Protein AF-A0A7S0QED1-F1 (afdb_monomer)

Sequence (263 aa):
GRERMSGGALASFAVYSATVGLGFSGLSQLYGETLKSLTSAQRVLDIIERQPLVDQRAGAELPSPLRGHLEIKGVHFAYPTRPDTPVLNGVDIEIRQGQVVALAGASGCGKSTVCHLVTRLYEPSQGAILLDGVNISSLSAHALRAAIAVVSQEPVLFDASILANIRYARPDATLQQVQNAAREANASFIEQLPDGYDTAVGERGIQLSGGQKQRVAIARAIVGDPRILLLDEATSALDSESEKLVQAALETVMAERTVVVVA

Organism: NCBI:txid233186

pLDDT: mean 91.98, std 7.16, range [44.53, 98.25]

Structure (mmCIF, N/CA/C/O backbone):
data_AF-A0A7S0QED1-F1
#
_entry.id   AF-A0A7S0QED1-F1
#
loop_
_atom_site.group_PDB
_atom_site.id
_atom_site.type_symbol
_atom_site.label_atom_id
_atom_site.label_alt_id
_atom_site.label_comp_id
_atom_site.label_asym_id
_atom_site.label_entity_id
_atom_site.label_seq_id
_atom_site.pdbx_PDB_ins_code
_atom_site.Cartn_x
_atom_site.Cartn_y
_atom_site.Cartn_z
_atom_site.occupancy
_atom_site.B_iso_or_equiv
_atom_site.auth_seq_id
_atom_site.auth_comp_id
_atom_site.auth_asym_id
_atom_site.auth_atom_id
_atom_site.pdbx_PDB_model_num
ATOM 1 N N . GLY A 1 1 ? 66.131 -10.220 -65.184 1.00 44.53 1 GLY A N 1
ATOM 2 C CA . GLY A 1 1 ? 66.110 -9.735 -63.792 1.00 44.53 1 GLY A CA 1
ATOM 3 C C . GLY A 1 1 ? 64.678 -9.445 -63.417 1.00 44.53 1 GLY A C 1
ATOM 4 O O . GLY A 1 1 ? 63.988 -8.808 -64.196 1.00 44.53 1 GLY A O 1
ATOM 5 N N . ARG A 1 2 ? 64.200 -10.007 -62.306 1.00 50.41 2 ARG A N 1
ATOM 6 C CA . ARG A 1 2 ? 62.826 -9.855 -61.811 1.00 50.41 2 ARG A CA 1
ATOM 7 C C . ARG A 1 2 ? 62.680 -8.505 -61.098 1.00 50.41 2 ARG A C 1
ATOM 9 O O . ARG A 1 2 ? 62.962 -8.444 -59.908 1.00 50.41 2 ARG A O 1
ATOM 16 N N . GLU A 1 3 ? 62.178 -7.475 -61.768 1.00 62.47 3 GLU A N 1
ATOM 17 C CA . GLU A 1 3 ? 61.471 -6.399 -61.058 1.00 62.47 3 GLU A CA 1
ATOM 18 C C . GLU A 1 3 ? 60.012 -6.834 -60.917 1.00 62.47 3 GLU A C 1
ATOM 20 O O . GLU A 1 3 ? 59.187 -6.640 -61.803 1.00 62.47 3 GLU A O 1
ATOM 25 N N . ARG A 1 4 ? 59.719 -7.573 -59.841 1.00 69.62 4 ARG A N 1
ATOM 26 C CA . ARG A 1 4 ? 58.402 -8.197 -59.632 1.00 69.62 4 ARG A CA 1
ATOM 27 C C . ARG A 1 4 ? 57.317 -7.210 -59.189 1.00 69.62 4 ARG A C 1
ATOM 29 O O . ARG A 1 4 ? 56.148 -7.561 -59.294 1.00 69.62 4 ARG A O 1
ATOM 36 N N . MET A 1 5 ? 57.678 -6.014 -58.719 1.00 76.06 5 MET A N 1
ATOM 37 C CA . MET A 1 5 ? 56.754 -4.954 -58.297 1.00 76.06 5 MET A CA 1
ATOM 38 C C . MET A 1 5 ? 57.427 -3.583 -58.428 1.00 76.06 5 MET A C 1
ATOM 40 O O . MET A 1 5 ? 58.596 -3.445 -58.073 1.00 76.06 5 MET A O 1
ATOM 44 N N . SER A 1 6 ? 56.689 -2.566 -58.886 1.00 87.25 6 SER A N 1
ATOM 45 C CA . SER A 1 6 ? 57.140 -1.169 -58.821 1.00 87.25 6 SER A CA 1
ATOM 46 C C . SER A 1 6 ? 56.967 -0.609 -57.402 1.00 87.25 6 SER A C 1
ATOM 48 O O . SER A 1 6 ? 56.104 -1.068 -56.649 1.00 87.25 6 SER A O 1
ATOM 50 N N . GLY A 1 7 ? 57.743 0.416 -57.033 1.00 84.88 7 GLY A N 1
ATOM 51 C CA . GLY A 1 7 ? 57.613 1.071 -55.721 1.00 84.88 7 GLY A CA 1
ATOM 52 C C . GLY A 1 7 ? 56.199 1.608 -55.450 1.00 84.88 7 GLY A C 1
ATOM 53 O O . GLY A 1 7 ? 55.698 1.491 -54.334 1.00 84.88 7 GLY A O 1
ATOM 54 N N . GLY A 1 8 ? 55.512 2.100 -56.489 1.00 89.00 8 GLY A N 1
ATOM 55 C CA . GLY A 1 8 ? 54.109 2.517 -56.402 1.00 89.00 8 GLY A CA 1
ATOM 56 C C . GLY A 1 8 ? 53.153 1.353 -56.121 1.00 89.00 8 GLY A C 1
ATOM 57 O O . GLY A 1 8 ? 52.288 1.473 -55.260 1.00 89.00 8 GLY A O 1
ATOM 58 N N . ALA A 1 9 ? 53.348 0.199 -56.771 1.00 87.56 9 ALA A N 1
ATOM 59 C CA . ALA A 1 9 ? 52.534 -0.993 -56.525 1.00 87.56 9 ALA A CA 1
ATOM 60 C C . ALA A 1 9 ? 52.701 -1.531 -55.092 1.00 87.56 9 ALA A C 1
ATOM 62 O O . ALA A 1 9 ? 51.728 -1.976 -54.485 1.00 87.56 9 ALA A O 1
ATOM 63 N N . LEU A 1 10 ? 53.913 -1.450 -54.530 1.00 87.88 10 LEU A N 1
ATOM 64 C CA . LEU A 1 10 ? 54.174 -1.820 -53.136 1.00 87.88 10 LEU A CA 1
ATOM 65 C C . LEU A 1 10 ? 53.485 -0.863 -52.150 1.00 87.88 10 LEU A C 1
ATOM 67 O O . LEU A 1 10 ? 52.869 -1.322 -51.190 1.00 87.88 10 LEU A O 1
ATOM 71 N N . ALA A 1 11 ? 53.537 0.449 -52.408 1.00 88.00 11 ALA A N 1
ATOM 72 C CA . ALA A 1 11 ? 52.861 1.449 -51.583 1.00 88.00 11 ALA A CA 1
ATOM 73 C C . ALA A 1 11 ? 51.332 1.276 -51.610 1.00 88.00 11 ALA A C 1
ATOM 75 O O . ALA A 1 11 ? 50.699 1.243 -50.555 1.00 88.00 11 ALA A O 1
ATOM 76 N N . SER A 1 12 ? 50.738 1.083 -52.793 1.00 90.50 12 SER A N 1
ATOM 77 C CA . SER A 1 12 ? 49.304 0.798 -52.922 1.00 90.50 12 SER A CA 1
ATOM 78 C C . SER A 1 12 ? 48.912 -0.496 -52.206 1.00 90.50 12 SER A C 1
ATOM 80 O O . SER A 1 12 ? 47.915 -0.511 -51.490 1.00 90.50 12 SER A O 1
ATOM 82 N N . PHE A 1 13 ? 49.707 -1.565 -52.333 1.00 90.94 13 PHE A N 1
ATOM 83 C CA . PHE A 1 13 ? 49.459 -2.821 -51.621 1.00 90.94 13 PHE A CA 1
ATOM 84 C C . PHE A 1 13 ? 49.488 -2.642 -50.095 1.00 90.94 13 PHE A C 1
ATOM 86 O O . PHE A 1 13 ? 48.613 -3.167 -49.406 1.00 90.94 13 PHE A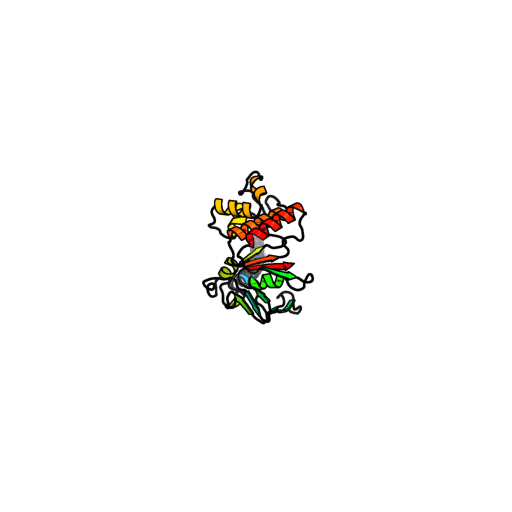 O 1
ATOM 93 N N . ALA A 1 14 ? 50.445 -1.873 -49.564 1.00 89.81 14 ALA A N 1
ATOM 94 C CA . ALA A 1 14 ? 50.534 -1.584 -48.134 1.00 89.81 14 ALA A CA 1
ATOM 95 C C . ALA A 1 14 ? 49.323 -0.781 -47.628 1.00 89.81 14 ALA A C 1
ATOM 97 O O . ALA A 1 14 ? 48.739 -1.138 -46.604 1.00 89.81 14 ALA A O 1
ATOM 98 N N . VAL A 1 15 ? 48.899 0.250 -48.372 1.00 92.75 15 VAL A N 1
ATOM 99 C CA . VAL A 1 15 ? 47.709 1.051 -48.039 1.00 92.75 15 VAL A CA 1
ATOM 100 C C . VAL A 1 15 ? 46.448 0.187 -48.059 1.00 92.75 15 VAL A C 1
ATOM 102 O O . VAL A 1 15 ? 45.717 0.173 -47.072 1.00 92.75 15 VAL A O 1
ATOM 105 N N . TYR A 1 16 ? 46.220 -0.597 -49.118 1.00 94.12 16 TYR A N 1
ATOM 106 C CA . TYR A 1 16 ? 45.050 -1.477 -49.192 1.00 94.12 16 TYR A CA 1
ATOM 107 C C . TYR A 1 16 ? 45.057 -2.555 -48.104 1.00 94.12 16 TYR A C 1
ATOM 109 O O . TYR A 1 16 ? 44.012 -2.825 -47.517 1.00 94.12 16 TYR A O 1
ATOM 117 N N . SER A 1 17 ? 46.221 -3.126 -47.780 1.00 92.25 17 SER A N 1
ATOM 118 C CA . SER A 1 17 ? 46.349 -4.098 -46.686 1.00 92.25 17 SER A CA 1
ATOM 119 C C . SER A 1 17 ? 45.980 -3.479 -45.335 1.00 92.25 17 SER A C 1
ATOM 121 O O . SER A 1 17 ? 45.244 -4.090 -44.559 1.00 92.25 17 SER A O 1
ATOM 123 N N . ALA A 1 18 ? 46.421 -2.243 -45.070 1.00 92.38 18 ALA A N 1
ATOM 124 C CA . ALA A 1 18 ? 46.042 -1.507 -43.866 1.00 92.38 18 ALA A CA 1
ATOM 125 C C . ALA A 1 18 ? 44.533 -1.197 -43.832 1.00 92.38 18 ALA A C 1
ATOM 127 O O . ALA A 1 18 ? 43.891 -1.394 -42.801 1.00 92.38 18 ALA A O 1
ATOM 128 N N . THR A 1 19 ? 43.938 -0.783 -44.958 1.00 93.56 19 THR A N 1
ATOM 129 C CA . THR A 1 19 ? 42.489 -0.539 -45.061 1.00 93.56 19 THR A CA 1
ATOM 130 C C . THR A 1 19 ? 41.673 -1.809 -44.813 1.00 93.56 19 THR A C 1
ATOM 132 O O . THR A 1 19 ? 40.692 -1.762 -44.072 1.00 93.56 19 THR A O 1
ATOM 135 N N . VAL A 1 20 ? 42.086 -2.955 -45.366 1.00 95.12 20 VAL A N 1
ATOM 136 C CA . VAL A 1 20 ? 41.438 -4.253 -45.106 1.00 95.12 20 VAL A CA 1
ATOM 137 C C . VAL A 1 20 ? 41.545 -4.628 -43.624 1.00 95.12 20 VAL A C 1
ATOM 139 O O . VAL A 1 20 ? 40.554 -5.059 -43.036 1.00 95.12 20 VAL A O 1
ATOM 142 N N . GLY A 1 21 ? 42.704 -4.408 -42.994 1.00 91.50 21 GLY A N 1
ATOM 143 C CA . GLY A 1 21 ? 42.897 -4.642 -41.558 1.00 91.50 21 GLY A CA 1
ATOM 144 C C . GLY A 1 21 ? 41.991 -3.781 -40.666 1.00 91.50 21 GLY A C 1
ATOM 145 O O . GLY A 1 21 ? 41.400 -4.286 -39.705 1.00 91.50 21 GLY A O 1
ATOM 146 N N . LEU A 1 22 ? 41.818 -2.499 -41.008 1.00 92.75 22 LEU A N 1
ATOM 147 C CA . LEU A 1 22 ? 40.870 -1.608 -40.330 1.00 92.75 22 LEU A CA 1
ATOM 148 C C . LEU A 1 22 ? 39.416 -2.054 -40.549 1.00 92.75 2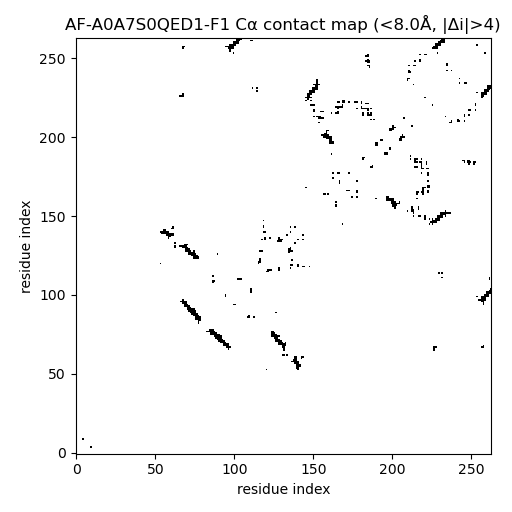2 LEU A C 1
ATOM 150 O O . LEU A 1 22 ? 38.640 -2.079 -39.596 1.00 92.75 22 LEU A O 1
ATOM 154 N N . GLY A 1 23 ? 39.061 -2.473 -41.767 1.00 92.50 23 GLY A N 1
ATOM 155 C CA . GLY A 1 23 ? 37.737 -3.020 -42.075 1.00 92.50 23 GLY A CA 1
ATOM 156 C C . GLY A 1 23 ? 37.414 -4.281 -41.268 1.00 92.50 23 GLY A C 1
ATOM 157 O O . GLY A 1 23 ? 36.326 -4.390 -40.704 1.00 92.50 23 GLY A O 1
ATOM 158 N N . PHE A 1 24 ? 38.373 -5.204 -41.137 1.00 93.69 24 PHE A N 1
ATOM 159 C CA . PHE A 1 24 ? 38.210 -6.415 -40.326 1.00 93.69 24 PHE A CA 1
ATOM 160 C C . PHE A 1 24 ? 38.051 -6.095 -38.834 1.00 93.69 24 PHE A C 1
ATOM 162 O O . PHE A 1 24 ? 37.185 -6.664 -38.169 1.00 93.69 24 PHE A O 1
ATOM 169 N N . SER A 1 25 ? 38.834 -5.145 -38.315 1.00 90.56 25 SER A N 1
ATOM 170 C CA . SER A 1 25 ? 38.689 -4.661 -36.935 1.00 90.56 25 SER A CA 1
ATOM 171 C C . SER A 1 25 ? 37.302 -4.053 -36.690 1.00 90.56 25 SER A C 1
ATOM 173 O O . SER A 1 25 ? 36.667 -4.371 -35.687 1.00 90.56 25 SER A O 1
ATOM 175 N N . GLY A 1 26 ? 36.794 -3.253 -37.636 1.00 92.56 26 GLY A N 1
ATOM 1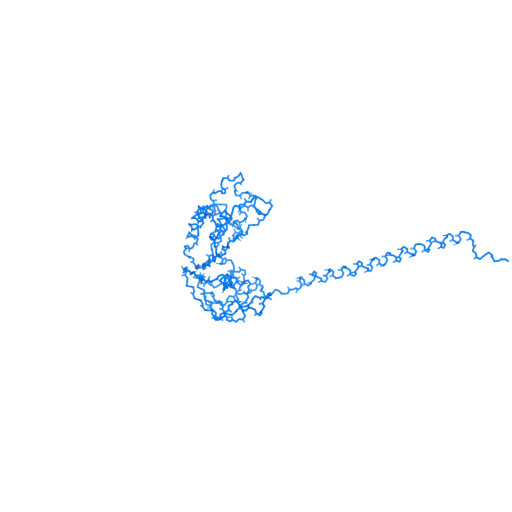76 C CA . GLY A 1 26 ? 35.444 -2.690 -37.576 1.00 92.56 26 GLY A CA 1
ATOM 177 C C . GLY A 1 26 ? 34.350 -3.762 -37.572 1.00 92.56 26 GLY A C 1
ATOM 178 O O . GLY A 1 26 ? 33.435 -3.699 -36.757 1.00 92.56 26 GLY A O 1
ATOM 179 N N . LEU A 1 27 ? 34.470 -4.796 -38.414 1.00 93.56 27 LEU A N 1
ATOM 180 C CA . LEU A 1 27 ? 33.540 -5.933 -38.420 1.00 93.56 27 LEU A CA 1
ATOM 181 C C . LEU A 1 27 ? 33.576 -6.725 -37.107 1.00 93.56 27 LEU A C 1
ATOM 183 O O . LEU A 1 27 ? 32.524 -7.099 -36.592 1.00 93.56 27 LEU A O 1
ATOM 187 N N . SER A 1 28 ? 34.767 -6.957 -36.550 1.00 93.50 28 SER A N 1
ATOM 188 C CA . SER A 1 28 ? 34.934 -7.631 -35.256 1.00 93.50 28 SER A CA 1
ATOM 189 C C . SER A 1 28 ? 34.263 -6.846 -34.123 1.00 93.50 28 SER A C 1
ATOM 191 O O . SER A 1 28 ? 33.530 -7.416 -33.311 1.00 93.50 28 SER A O 1
ATOM 193 N N . GLN A 1 29 ? 34.439 -5.521 -34.110 1.00 94.38 29 GLN A N 1
ATOM 194 C CA . GLN A 1 29 ? 33.775 -4.643 -33.151 1.00 94.38 29 GLN A CA 1
ATOM 195 C C . GLN A 1 29 ? 32.249 -4.676 -33.313 1.00 94.38 29 GLN A C 1
ATOM 197 O O . GLN A 1 29 ? 31.546 -4.911 -32.330 1.00 94.38 29 GLN A O 1
ATOM 202 N N . LEU A 1 30 ? 31.739 -4.520 -34.541 1.00 94.88 30 LEU A N 1
ATOM 203 C CA . LEU A 1 30 ? 30.303 -4.584 -34.832 1.00 94.88 30 LEU A CA 1
ATOM 204 C C . LEU A 1 30 ? 29.693 -5.926 -34.420 1.00 94.88 30 LEU A C 1
ATOM 206 O O . LEU A 1 30 ? 28.597 -5.960 -33.864 1.00 94.88 30 LEU A O 1
ATOM 210 N N . TYR A 1 31 ? 30.402 -7.035 -34.643 1.00 94.00 31 TYR A N 1
ATOM 211 C CA . TYR A 1 31 ? 29.965 -8.356 -34.199 1.00 94.00 31 TYR A CA 1
ATOM 212 C C . TYR A 1 31 ? 29.841 -8.423 -32.669 1.00 94.00 31 TYR A C 1
ATOM 214 O O . TYR A 1 31 ? 28.800 -8.826 -32.145 1.00 94.00 31 TYR A O 1
ATOM 222 N N . GLY A 1 32 ? 30.865 -7.962 -31.943 1.00 93.44 32 GLY A N 1
ATOM 223 C CA . GLY A 1 32 ? 30.845 -7.910 -30.480 1.00 93.44 32 GLY A CA 1
ATOM 224 C C . GLY A 1 32 ? 29.737 -7.010 -29.918 1.00 93.44 32 GLY A C 1
ATOM 225 O O . GLY A 1 32 ? 29.064 -7.382 -28.955 1.00 93.44 32 GLY A O 1
ATOM 226 N N . GLU A 1 33 ? 29.512 -5.845 -30.526 1.00 95.06 33 GLU A N 1
ATOM 227 C CA . GLU A 1 33 ? 28.426 -4.926 -30.162 1.00 95.06 33 GLU A CA 1
ATOM 228 C C . GLU A 1 33 ? 27.048 -5.521 -30.459 1.00 95.06 33 GLU A C 1
ATOM 230 O O . GLU A 1 33 ? 26.149 -5.420 -29.625 1.00 95.06 33 GLU A O 1
ATOM 235 N N . THR A 1 34 ? 26.890 -6.219 -31.585 1.00 95.44 34 THR A N 1
ATOM 236 C CA . THR A 1 34 ? 25.631 -6.883 -31.948 1.00 95.44 34 THR A CA 1
ATOM 237 C C . THR A 1 34 ? 25.277 -7.970 -30.937 1.00 95.44 34 THR A C 1
ATOM 239 O O . THR A 1 34 ? 24.147 -8.010 -30.460 1.00 95.44 34 THR A O 1
ATOM 242 N N . LEU A 1 35 ? 26.239 -8.801 -30.520 1.00 95.19 35 LEU A N 1
ATOM 243 C CA . LEU A 1 35 ? 26.000 -9.811 -29.481 1.00 95.19 35 LEU A CA 1
ATOM 244 C C . LEU A 1 35 ? 25.601 -9.184 -28.133 1.00 95.19 35 LEU A C 1
ATOM 246 O O . LEU A 1 35 ? 24.674 -9.656 -27.467 1.00 95.19 35 LEU A O 1
ATOM 250 N N . LYS A 1 36 ? 26.262 -8.092 -27.727 1.00 94.06 36 LYS A N 1
ATOM 251 C CA . LYS A 1 36 ? 25.897 -7.341 -26.510 1.00 94.06 36 LYS A CA 1
ATOM 252 C C . LYS A 1 36 ? 24.511 -6.699 -26.620 1.00 94.06 36 LYS A C 1
ATOM 254 O O . LYS A 1 36 ? 23.765 -6.670 -25.640 1.00 94.06 36 LYS A O 1
ATOM 259 N N . SER A 1 37 ? 24.167 -6.197 -27.803 1.00 95.25 37 SER A N 1
ATOM 260 C CA . SER A 1 37 ? 22.863 -5.606 -28.092 1.00 95.25 37 SER A CA 1
ATOM 261 C C . SER A 1 37 ? 21.762 -6.660 -28.005 1.00 95.25 37 SER A C 1
ATOM 263 O O . SER A 1 37 ? 20.804 -6.469 -27.265 1.00 95.25 37 SER A O 1
ATOM 265 N N . LEU A 1 38 ? 21.950 -7.824 -28.637 1.00 95.94 38 LEU A N 1
ATOM 266 C CA . LEU A 1 38 ? 20.993 -8.933 -28.600 1.00 95.94 38 LEU A CA 1
ATOM 267 C C . LEU A 1 38 ? 20.739 -9.433 -27.171 1.00 95.94 38 LEU A C 1
ATOM 269 O O . LEU A 1 38 ? 19.592 -9.588 -26.767 1.00 95.94 38 LEU A O 1
ATOM 273 N N . THR A 1 39 ? 21.791 -9.620 -26.370 1.00 94.25 39 THR A N 1
ATOM 274 C CA . THR A 1 39 ? 21.640 -10.051 -24.963 1.00 94.25 39 THR A CA 1
ATOM 275 C C . THR A 1 39 ? 20.968 -8.994 -24.085 1.00 94.25 39 THR A C 1
ATOM 277 O O . THR A 1 39 ? 20.240 -9.321 -23.148 1.00 94.25 39 THR A O 1
ATOM 280 N N . SER A 1 40 ? 21.183 -7.711 -24.371 1.00 95.56 40 SER A N 1
ATOM 281 C CA . SER A 1 40 ? 20.512 -6.622 -23.656 1.00 95.56 40 SER A CA 1
ATOM 282 C C . SER A 1 40 ? 19.055 -6.473 -24.085 1.00 95.56 40 SER A C 1
ATOM 284 O O . SER A 1 40 ? 18.199 -6.291 -23.224 1.00 95.56 40 SER A O 1
ATOM 286 N N . ALA A 1 41 ? 18.766 -6.630 -25.377 1.00 96.31 41 ALA A N 1
ATOM 287 C CA . ALA A 1 41 ? 17.412 -6.656 -25.910 1.00 96.31 41 ALA A CA 1
ATOM 288 C C . ALA A 1 41 ? 16.605 -7.813 -25.310 1.00 96.31 41 ALA A C 1
ATOM 290 O O . ALA A 1 41 ? 15.492 -7.580 -24.851 1.00 96.31 41 ALA A O 1
ATOM 291 N N . GLN A 1 42 ? 17.190 -9.014 -25.207 1.00 95.25 42 GLN A N 1
ATOM 292 C CA . GLN A 1 42 ? 16.526 -10.159 -24.580 1.00 95.25 42 GLN A CA 1
ATOM 293 C C . GLN A 1 42 ? 16.116 -9.861 -23.133 1.00 95.25 42 GLN A C 1
ATOM 295 O O . GLN A 1 42 ? 14.965 -10.065 -22.779 1.00 95.25 42 GLN A O 1
ATOM 300 N N . ARG A 1 43 ? 17.009 -9.284 -22.315 1.00 94.94 43 ARG A N 1
ATOM 301 C CA . ARG A 1 43 ? 16.683 -8.920 -20.921 1.00 94.94 43 ARG A CA 1
ATOM 302 C C . ARG A 1 43 ? 15.534 -7.915 -20.811 1.00 94.94 43 ARG A C 1
ATOM 304 O O . ARG A 1 43 ? 14.789 -7.947 -19.838 1.00 94.94 43 ARG A O 1
ATOM 311 N N . VAL A 1 44 ? 15.413 -6.998 -21.772 1.00 96.31 44 VAL A N 1
ATOM 312 C CA . VAL A 1 44 ? 14.300 -6.037 -21.822 1.00 96.31 44 VAL A CA 1
ATOM 313 C C . VAL A 1 44 ? 13.009 -6.737 -22.243 1.00 96.31 44 VAL A C 1
ATOM 315 O O . VAL A 1 44 ? 11.976 -6.521 -21.611 1.00 96.31 44 VAL A O 1
ATOM 318 N N . LEU A 1 45 ? 13.068 -7.600 -23.260 1.00 95.19 45 LEU A N 1
ATOM 319 C CA . LEU A 1 45 ? 11.923 -8.391 -23.714 1.00 95.19 45 LEU A CA 1
ATOM 320 C C . LEU A 1 45 ? 11.404 -9.316 -22.610 1.00 95.19 45 LEU A C 1
ATOM 322 O O . LEU A 1 45 ? 10.203 -9.322 -22.368 1.00 95.19 45 LEU A O 1
ATOM 326 N N . ASP A 1 46 ? 12.289 -9.969 -21.854 1.00 94.75 46 ASP A N 1
ATOM 327 C CA . ASP A 1 46 ? 11.913 -10.818 -20.717 1.00 94.75 46 ASP A CA 1
ATOM 328 C C . ASP A 1 46 ? 11.076 -10.055 -19.670 1.00 94.75 46 ASP A C 1
ATOM 330 O O . ASP A 1 46 ? 10.220 -10.644 -19.016 1.00 94.75 46 ASP A O 1
ATOM 334 N N . ILE A 1 47 ? 11.293 -8.741 -19.500 1.00 94.25 47 ILE A N 1
ATOM 335 C CA . ILE A 1 47 ? 10.498 -7.891 -18.596 1.00 94.25 47 ILE A CA 1
ATOM 336 C C . ILE A 1 47 ? 9.176 -7.475 -19.247 1.00 94.25 47 ILE A C 1
ATOM 338 O O . ILE A 1 47 ? 8.143 -7.502 -18.579 1.00 94.25 47 ILE A O 1
ATOM 342 N N . ILE A 1 48 ? 9.205 -7.075 -20.522 1.00 93.38 48 ILE A N 1
ATOM 343 C CA . ILE A 1 48 ? 8.021 -6.613 -21.265 1.00 93.38 48 ILE A CA 1
ATOM 344 C C . ILE A 1 48 ? 7.004 -7.748 -21.443 1.00 93.38 48 ILE A C 1
ATOM 346 O O . ILE A 1 48 ? 5.803 -7.525 -21.309 1.00 93.38 48 ILE A O 1
ATOM 350 N N . GLU A 1 49 ? 7.479 -8.957 -21.731 1.00 93.12 49 GLU A N 1
ATOM 351 C CA . GLU A 1 49 ? 6.651 -10.133 -22.011 1.00 93.12 49 GLU A CA 1
ATOM 352 C C . GLU A 1 49 ? 6.242 -10.891 -20.740 1.00 93.12 49 GLU A C 1
ATOM 354 O O . GLU A 1 49 ? 5.395 -11.788 -20.789 1.00 93.12 49 GLU A O 1
ATOM 359 N N . ARG A 1 50 ? 6.807 -10.533 -19.578 1.00 92.38 50 ARG A N 1
ATOM 360 C CA . ARG A 1 50 ? 6.475 -11.169 -18.302 1.00 92.38 50 ARG A CA 1
ATOM 361 C C . ARG A 1 50 ? 5.003 -10.958 -17.960 1.00 92.38 50 ARG A C 1
ATOM 363 O O . ARG A 1 50 ? 4.558 -9.840 -17.714 1.00 92.38 50 ARG A O 1
ATOM 370 N N . GLN A 1 51 ? 4.276 -12.057 -17.791 1.00 88.75 51 GLN A N 1
ATOM 371 C CA . GLN A 1 51 ? 2.927 -12.020 -17.233 1.00 88.75 51 GLN A CA 1
ATOM 372 C C . GLN A 1 51 ? 2.986 -11.901 -15.698 1.00 88.75 51 GLN A C 1
ATOM 374 O O . GLN A 1 51 ? 3.651 -12.714 -15.043 1.00 88.75 51 GLN A O 1
ATOM 379 N N . PRO A 1 52 ? 2.342 -10.887 -15.092 1.00 88.12 52 PRO A N 1
ATOM 380 C CA . PRO A 1 52 ? 2.317 -10.739 -13.644 1.00 88.12 52 PRO A CA 1
ATOM 381 C C . PRO A 1 52 ? 1.434 -11.817 -13.007 1.00 88.12 52 PRO A C 1
ATOM 383 O O . PRO A 1 52 ? 0.351 -12.115 -13.499 1.00 88.12 52 PRO A O 1
ATOM 386 N N . LEU A 1 53 ? 1.874 -12.361 -11.868 1.00 83.25 53 LEU A N 1
ATOM 387 C CA . LEU A 1 53 ? 1.084 -13.329 -11.092 1.00 83.25 53 LEU A CA 1
ATOM 388 C C . LEU A 1 53 ? -0.220 -12.718 -10.558 1.00 83.25 53 LEU A C 1
ATOM 390 O O . LEU A 1 53 ? -1.231 -13.402 -10.465 1.00 83.25 53 LEU A O 1
ATOM 394 N N . VAL A 1 54 ? -0.185 -11.427 -10.217 1.00 82.94 54 VAL A N 1
ATOM 395 C CA . VAL A 1 54 ? -1.356 -10.640 -9.825 1.00 82.94 54 VAL A CA 1
ATOM 396 C C . VAL A 1 54 ? -1.511 -9.518 -10.841 1.00 82.94 54 VAL A C 1
ATOM 398 O O . VAL A 1 54 ? -0.766 -8.534 -10.811 1.00 82.94 54 VAL A O 1
ATOM 401 N N . ASP A 1 55 ? -2.466 -9.669 -11.752 1.00 81.44 55 ASP A N 1
ATOM 402 C CA . ASP A 1 55 ? -2.868 -8.586 -12.643 1.00 81.44 55 ASP A CA 1
ATOM 403 C C . ASP A 1 55 ? -3.636 -7.528 -11.833 1.00 81.44 55 ASP A C 1
ATOM 405 O O . ASP A 1 55 ? -4.571 -7.827 -11.091 1.00 81.44 55 ASP A O 1
ATOM 409 N N . GLN A 1 56 ? -3.210 -6.270 -11.945 1.00 82.00 56 GLN A N 1
ATOM 410 C CA . GLN A 1 56 ? -3.807 -5.166 -11.198 1.00 82.00 56 GLN A CA 1
ATOM 411 C C . GLN A 1 56 ? -5.226 -4.826 -11.668 1.00 82.00 56 GLN A C 1
ATOM 413 O O . GLN A 1 56 ? -6.032 -4.343 -10.870 1.00 82.00 56 GLN A O 1
ATOM 418 N N . ARG A 1 57 ? -5.515 -5.028 -12.959 1.00 79.00 57 ARG A N 1
ATOM 419 C CA . ARG A 1 57 ? -6.760 -4.588 -13.604 1.00 79.00 57 ARG A CA 1
ATOM 420 C C . ARG A 1 57 ? -7.734 -5.730 -13.863 1.00 79.00 57 ARG A C 1
ATOM 422 O O . ARG A 1 57 ? -8.924 -5.459 -13.977 1.00 79.00 57 ARG A O 1
ATOM 429 N N . ALA A 1 58 ? -7.260 -6.970 -13.938 1.00 83.50 58 ALA A N 1
ATOM 430 C CA . ALA A 1 58 ? -8.145 -8.124 -14.050 1.00 83.50 58 ALA A CA 1
ATOM 431 C C . ALA A 1 58 ? -8.877 -8.412 -12.730 1.00 83.50 58 ALA A C 1
ATOM 433 O O . ALA A 1 58 ? -8.349 -8.163 -11.647 1.00 83.50 58 ALA A O 1
ATOM 434 N N . GLY A 1 59 ? -10.079 -8.980 -12.835 1.00 89.19 59 GLY A N 1
ATOM 435 C CA . GLY A 1 59 ? -10.926 -9.355 -11.701 1.00 89.19 59 GLY A CA 1
ATOM 436 C C . GLY A 1 59 ? -12.255 -8.601 -11.674 1.00 89.19 59 GLY A C 1
ATOM 437 O O . GLY A 1 59 ? -12.485 -7.680 -12.456 1.00 89.19 59 GLY A O 1
ATOM 438 N N . ALA A 1 60 ? -13.143 -9.026 -10.781 1.00 90.31 60 ALA A N 1
ATOM 439 C CA . ALA A 1 60 ? -14.433 -8.385 -10.562 1.00 90.31 60 ALA A CA 1
ATOM 440 C C . ALA A 1 60 ? -14.289 -7.058 -9.798 1.00 90.31 60 ALA A C 1
ATOM 442 O O . ALA A 1 60 ? -13.298 -6.818 -9.099 1.00 90.31 60 ALA A O 1
ATOM 443 N N . GLU A 1 61 ? -15.300 -6.199 -9.913 1.00 91.81 61 GLU A N 1
ATOM 444 C CA . GLU A 1 61 ? -15.433 -5.024 -9.052 1.00 91.81 61 GLU A CA 1
ATOM 445 C C . GLU A 1 61 ? -15.678 -5.426 -7.592 1.00 91.81 61 GLU A C 1
ATOM 447 O O . GLU A 1 61 ? -16.018 -6.570 -7.280 1.00 91.81 61 GLU A O 1
ATOM 452 N N . LEU A 1 62 ? -15.496 -4.466 -6.686 1.00 92.88 62 LEU A N 1
ATOM 453 C CA . LEU A 1 62 ? -15.756 -4.677 -5.268 1.00 92.88 62 LEU A CA 1
ATOM 454 C C . LEU A 1 62 ? -17.240 -4.979 -5.000 1.00 92.88 62 LEU A C 1
ATOM 456 O O . LEU A 1 62 ? -18.110 -4.451 -5.698 1.00 92.88 62 LEU A O 1
ATOM 460 N N . PRO A 1 63 ? -17.546 -5.763 -3.949 1.00 90.69 63 PRO A N 1
ATOM 461 C CA . PRO A 1 63 ? -18.914 -5.928 -3.478 1.00 90.69 63 PRO A CA 1
ATOM 462 C C . PRO A 1 63 ? -19.580 -4.573 -3.213 1.00 90.69 63 PRO A C 1
ATOM 464 O O . PRO A 1 63 ? -18.968 -3.666 -2.647 1.00 90.69 63 PRO A O 1
ATOM 467 N N . SER A 1 64 ? -20.848 -4.441 -3.605 1.00 90.62 64 SER A N 1
ATOM 468 C CA . SER A 1 64 ? -21.648 -3.241 -3.361 1.00 90.62 64 SER A CA 1
ATOM 469 C C . SER A 1 64 ? -22.935 -3.608 -2.612 1.00 90.62 64 SER A C 1
ATOM 471 O O . SER A 1 64 ? -23.709 -4.426 -3.116 1.00 90.62 64 SER A O 1
ATOM 473 N N . PRO A 1 65 ? -23.194 -3.036 -1.419 1.00 91.19 65 PRO A N 1
ATOM 474 C CA . PRO A 1 65 ? -22.349 -2.077 -0.704 1.00 91.19 65 PRO A CA 1
ATOM 475 C C . PRO A 1 65 ? -21.109 -2.739 -0.081 1.00 91.19 65 PRO A C 1
ATOM 477 O O . PRO A 1 65 ? -21.208 -3.835 0.468 1.00 91.19 65 PRO A O 1
ATOM 480 N N . LEU A 1 66 ? -19.973 -2.035 -0.099 1.00 94.12 66 LEU A N 1
ATOM 481 C CA . LEU A 1 66 ? -18.753 -2.466 0.584 1.00 94.12 66 LEU A CA 1
ATOM 482 C C . LEU A 1 66 ? -18.871 -2.177 2.088 1.00 94.12 66 LEU A C 1
ATOM 484 O O . LEU A 1 66 ? -18.908 -1.012 2.497 1.00 94.12 66 LEU A O 1
ATOM 488 N N . ARG A 1 67 ? -18.941 -3.232 2.901 1.00 94.12 67 ARG A N 1
ATOM 489 C CA . ARG A 1 67 ? -19.100 -3.159 4.362 1.00 94.12 67 ARG A CA 1
ATOM 490 C C . ARG A 1 67 ? -17.770 -3.295 5.093 1.00 94.12 67 ARG A C 1
ATOM 492 O O . ARG A 1 67 ? -17.627 -2.723 6.168 1.00 94.12 67 ARG A O 1
ATOM 499 N N . GLY A 1 68 ? -16.801 -4.001 4.512 1.00 95.31 68 GLY A N 1
ATOM 500 C CA . GLY A 1 68 ? -15.475 -4.175 5.106 1.00 95.31 68 GLY A CA 1
ATOM 501 C C . GLY A 1 68 ? -15.402 -5.300 6.141 1.00 95.31 68 GLY A C 1
ATOM 502 O O . GLY A 1 68 ? -14.611 -5.206 7.075 1.00 95.31 68 GLY A O 1
ATOM 503 N N . HIS A 1 69 ? -16.222 -6.344 6.017 1.00 97.31 69 HIS A N 1
ATOM 504 C CA . HIS A 1 69 ? -16.052 -7.597 6.758 1.00 97.31 69 HIS A CA 1
ATOM 505 C C . HIS A 1 69 ? -14.929 -8.416 6.114 1.00 97.31 69 HIS A C 1
ATOM 507 O O . HIS A 1 69 ? -14.976 -8.699 4.918 1.00 97.31 69 HIS A O 1
ATOM 513 N N . LEU A 1 70 ? -13.908 -8.769 6.896 1.00 97.88 70 LEU A N 1
ATOM 514 C CA . LEU A 1 70 ? -12.765 -9.560 6.445 1.00 97.88 70 LEU A CA 1
ATOM 515 C C . LEU A 1 70 ? -12.768 -10.933 7.110 1.00 97.88 70 LEU A C 1
ATOM 517 O O . LEU A 1 70 ? -12.889 -11.044 8.330 1.00 97.88 70 LEU A O 1
ATOM 521 N N . GLU A 1 71 ? -12.558 -11.971 6.310 1.00 98.12 71 GLU A N 1
ATOM 522 C CA . GLU A 1 71 ? -12.397 -13.340 6.791 1.00 98.12 71 GLU A CA 1
ATOM 523 C C . GLU A 1 71 ? -11.130 -13.955 6.199 1.00 98.12 71 GLU A C 1
ATOM 525 O O . GLU A 1 71 ? -10.970 -14.033 4.986 1.00 98.12 71 GLU A O 1
ATOM 530 N N . ILE A 1 72 ? -10.237 -14.432 7.054 1.00 98.19 72 ILE A N 1
ATOM 531 C CA . ILE A 1 72 ? -9.065 -15.231 6.704 1.00 98.19 72 ILE A CA 1
ATOM 532 C C . ILE A 1 72 ? -9.414 -16.659 7.108 1.00 98.19 72 ILE A C 1
ATOM 534 O O . ILE A 1 72 ? -9.745 -16.881 8.269 1.00 98.19 72 ILE A O 1
ATOM 538 N N . LYS A 1 73 ? -9.402 -17.600 6.156 1.00 98.12 73 LYS A N 1
ATOM 539 C CA . LYS A 1 73 ? -9.849 -18.985 6.368 1.00 98.12 73 LYS A CA 1
ATOM 540 C C . LYS A 1 73 ? -8.763 -19.989 6.013 1.00 98.12 73 LYS A C 1
ATOM 542 O O . LYS A 1 73 ? -8.426 -20.131 4.834 1.00 98.12 73 LYS A O 1
ATOM 547 N N . GLY A 1 74 ? -8.249 -20.695 7.017 1.00 97.69 74 GLY A N 1
ATOM 548 C CA . GLY A 1 74 ? -7.259 -21.763 6.881 1.00 97.69 74 GLY A CA 1
ATOM 549 C C . GLY A 1 74 ? -6.006 -21.346 6.110 1.00 97.69 74 GLY A C 1
ATOM 550 O O . GLY A 1 74 ? -5.459 -22.146 5.344 1.00 97.69 74 GLY A O 1
ATOM 551 N N . VAL A 1 75 ? -5.571 -20.090 6.249 1.00 98.06 75 VAL A N 1
ATOM 552 C CA . VAL A 1 75 ? -4.515 -19.535 5.399 1.00 98.06 75 VAL A CA 1
ATOM 553 C C . VAL A 1 75 ? -3.152 -20.113 5.762 1.00 98.06 75 VAL A C 1
ATOM 555 O O . VAL A 1 75 ? -2.694 -20.016 6.902 1.00 98.06 75 VAL A O 1
ATOM 558 N N . HIS A 1 76 ? -2.492 -20.680 4.754 1.00 97.56 76 HIS A N 1
ATOM 559 C CA . HIS A 1 76 ? -1.088 -21.069 4.802 1.00 97.56 76 HIS A CA 1
ATOM 560 C C . HIS A 1 76 ? -0.285 -20.174 3.865 1.00 97.56 76 HIS A C 1
ATOM 562 O O . HIS A 1 76 ? -0.763 -19.804 2.788 1.00 97.56 76 HIS A O 1
ATOM 568 N N . PHE A 1 77 ? 0.932 -19.811 4.267 1.00 97.25 77 PHE A N 1
ATOM 569 C CA . PHE A 1 77 ? 1.774 -18.949 3.446 1.00 97.25 77 PHE A CA 1
ATOM 570 C C . PHE A 1 77 ? 3.263 -19.075 3.776 1.00 97.25 77 PHE A C 1
ATOM 572 O O . PHE A 1 77 ? 3.649 -19.115 4.944 1.00 97.25 77 PHE A O 1
ATOM 579 N N . ALA A 1 78 ? 4.090 -19.049 2.730 1.00 96.44 78 ALA A N 1
ATOM 580 C CA . ALA A 1 78 ? 5.536 -18.865 2.783 1.00 96.44 78 ALA A CA 1
ATOM 581 C C . ALA A 1 78 ? 5.939 -17.831 1.722 1.00 96.44 78 ALA A C 1
ATOM 583 O O . ALA A 1 78 ? 5.373 -17.810 0.626 1.00 96.44 78 ALA A O 1
ATOM 584 N N . TYR A 1 79 ? 6.916 -16.973 2.024 1.00 95.75 79 TYR A N 1
ATOM 585 C CA . TYR A 1 79 ? 7.380 -15.984 1.048 1.00 95.75 79 TYR A CA 1
ATOM 586 C C . TYR A 1 79 ? 8.099 -16.666 -0.128 1.00 95.75 79 TYR A C 1
ATOM 588 O O . TYR A 1 79 ? 8.903 -17.569 0.107 1.00 95.75 79 TYR A O 1
ATOM 596 N N . PRO A 1 80 ? 7.932 -16.188 -1.380 1.00 93.12 80 PRO A N 1
ATOM 597 C CA . PRO A 1 80 ? 8.605 -16.774 -2.547 1.00 93.12 80 PRO A CA 1
ATOM 598 C C . PRO A 1 80 ? 10.137 -16.788 -2.456 1.00 93.12 80 PRO A C 1
ATOM 600 O O . PRO A 1 80 ? 10.789 -17.623 -3.072 1.00 93.12 80 PRO A O 1
ATOM 603 N N . THR A 1 81 ? 10.723 -15.869 -1.685 1.00 94.88 81 THR A N 1
ATOM 604 C CA . THR A 1 81 ? 12.172 -15.801 -1.443 1.00 94.88 81 THR A CA 1
ATOM 605 C C . THR A 1 81 ? 12.679 -16.880 -0.482 1.00 94.88 81 THR A C 1
ATOM 607 O O . THR A 1 81 ? 13.881 -17.135 -0.447 1.00 94.88 81 THR A O 1
ATOM 610 N N . ARG A 1 82 ? 11.791 -17.489 0.317 1.00 94.00 82 ARG A N 1
ATOM 611 C CA . ARG A 1 82 ? 12.085 -18.535 1.311 1.00 94.00 82 ARG A CA 1
ATOM 612 C C . ARG A 1 82 ? 10.919 -19.541 1.386 1.00 94.00 82 ARG A C 1
ATOM 614 O O . ARG A 1 82 ? 10.239 -19.600 2.411 1.00 94.00 82 ARG A O 1
ATOM 621 N N . PRO A 1 83 ? 10.668 -20.321 0.318 1.00 92.75 83 PRO A N 1
ATOM 622 C CA . PRO A 1 83 ? 9.485 -21.182 0.219 1.00 92.75 83 PRO A CA 1
ATOM 623 C C . PRO A 1 83 ? 9.447 -22.288 1.285 1.00 92.75 83 PRO A C 1
ATOM 625 O O . PRO A 1 83 ? 8.368 -22.678 1.718 1.00 92.75 83 PRO A O 1
ATOM 628 N N . ASP A 1 84 ? 10.611 -22.737 1.764 1.00 94.00 84 ASP A N 1
ATOM 629 C CA . ASP A 1 84 ? 10.729 -23.790 2.783 1.00 94.00 84 ASP A CA 1
ATOM 630 C C . ASP A 1 84 ? 10.510 -23.285 4.220 1.00 94.00 84 ASP A C 1
ATOM 632 O O . ASP A 1 84 ? 10.582 -24.055 5.176 1.00 94.00 84 ASP A O 1
ATOM 636 N N . THR A 1 85 ? 10.283 -21.980 4.405 1.00 94.44 85 THR A N 1
ATOM 637 C CA . THR A 1 85 ? 10.039 -21.367 5.717 1.00 94.44 85 THR A CA 1
ATOM 638 C C . THR A 1 85 ? 8.588 -20.888 5.795 1.00 94.44 85 THR A C 1
ATOM 640 O O . THR A 1 85 ? 8.301 -19.748 5.414 1.00 94.44 85 THR A O 1
ATOM 643 N N . PRO A 1 86 ? 7.652 -21.734 6.263 1.00 94.00 86 PRO A N 1
ATOM 644 C CA . PRO A 1 86 ? 6.264 -21.327 6.416 1.00 94.00 86 PRO A CA 1
ATOM 645 C C . PRO A 1 86 ? 6.141 -20.228 7.476 1.00 94.00 86 PRO A C 1
ATOM 647 O O . PRO A 1 86 ? 6.703 -20.329 8.566 1.00 94.00 86 PRO A O 1
ATOM 650 N N . VAL A 1 87 ? 5.396 -19.177 7.140 1.00 95.88 87 VAL A N 1
ATOM 651 C CA . VAL A 1 87 ? 5.134 -18.024 8.011 1.00 95.88 87 VAL A CA 1
ATOM 652 C C . VAL A 1 87 ? 3.759 -18.137 8.661 1.00 95.88 87 VAL A C 1
ATOM 654 O O . VAL A 1 87 ? 3.635 -17.907 9.858 1.00 95.88 87 VAL A O 1
ATOM 657 N N . LEU A 1 88 ? 2.736 -18.517 7.889 1.00 96.44 88 LEU A N 1
ATOM 658 C CA . LEU A 1 88 ? 1.380 -18.763 8.388 1.00 96.44 88 LEU A CA 1
ATOM 659 C C . LEU A 1 88 ? 1.017 -20.235 8.174 1.00 96.44 88 LEU A C 1
ATOM 661 O O . LEU A 1 88 ? 1.272 -20.777 7.098 1.00 96.44 88 LEU A O 1
ATOM 665 N N . ASN A 1 89 ? 0.409 -20.858 9.186 1.00 95.56 89 ASN A N 1
ATOM 666 C CA . ASN A 1 89 ? 0.062 -22.281 9.205 1.00 95.56 89 ASN A CA 1
ATOM 667 C C . ASN A 1 89 ? -1.401 -22.465 9.635 1.00 95.56 89 ASN A C 1
ATOM 669 O O . ASN A 1 89 ? -1.672 -22.620 10.823 1.00 95.56 89 ASN A O 1
ATOM 673 N N . GLY A 1 90 ? -2.334 -22.415 8.682 1.00 96.00 90 GLY A N 1
ATOM 674 C CA . GLY A 1 90 ? -3.759 -22.643 8.944 1.00 96.00 90 GLY A CA 1
ATOM 675 C C . GLY A 1 90 ? -4.398 -21.552 9.797 1.00 96.00 90 GLY A C 1
ATOM 676 O O . GLY A 1 90 ? -5.087 -21.854 10.762 1.00 96.00 90 GLY A O 1
ATOM 677 N N . VAL A 1 91 ? -4.126 -20.286 9.477 1.00 96.44 91 VAL A N 1
ATOM 678 C CA . VAL A 1 91 ? -4.626 -19.143 10.250 1.00 96.44 91 VAL A CA 1
ATOM 679 C C . VAL A 1 91 ? -6.077 -18.833 9.881 1.00 96.44 91 VAL A C 1
ATOM 681 O O . VAL A 1 91 ? -6.389 -18.648 8.702 1.00 96.44 91 VAL A O 1
ATOM 684 N N . ASP A 1 92 ? -6.925 -18.716 10.904 1.00 97.31 92 ASP A N 1
ATOM 685 C CA . ASP A 1 92 ? -8.323 -18.296 10.812 1.00 97.31 92 ASP A CA 1
ATOM 686 C C . ASP A 1 92 ? -8.544 -17.001 11.609 1.00 97.31 92 ASP A C 1
ATOM 688 O O . ASP A 1 92 ? -8.246 -16.943 12.804 1.00 97.31 92 ASP A O 1
ATOM 692 N N . ILE A 1 93 ? -9.049 -15.951 10.957 1.00 96.50 93 ILE A N 1
ATOM 693 C CA . ILE A 1 93 ? -9.343 -14.651 11.583 1.00 96.50 93 ILE A CA 1
ATOM 694 C C . ILE A 1 93 ? -10.628 -14.093 10.973 1.00 96.50 93 ILE A C 1
ATOM 696 O O . ILE A 1 93 ? -10.744 -13.994 9.755 1.00 96.50 93 ILE A O 1
ATOM 700 N N . GLU A 1 94 ? -11.571 -13.672 11.810 1.00 97.44 94 GLU A N 1
ATOM 701 C CA . GLU A 1 94 ? -12.763 -12.930 11.390 1.00 97.44 94 GLU A CA 1
ATOM 702 C C . GLU A 1 94 ? -12.707 -11.508 11.960 1.00 97.44 94 GLU A C 1
ATOM 704 O O . GLU A 1 94 ? -12.489 -11.319 13.158 1.00 97.44 94 GLU A O 1
ATOM 709 N N . ILE A 1 95 ? -12.925 -10.508 11.105 1.00 97.19 95 ILE A N 1
ATOM 710 C CA . ILE A 1 95 ? -12.924 -9.090 11.466 1.00 97.19 95 ILE A CA 1
ATOM 711 C C . ILE A 1 95 ? -14.209 -8.469 10.930 1.00 97.19 95 ILE A C 1
ATOM 713 O O . ILE A 1 95 ? -14.399 -8.324 9.721 1.00 97.19 95 ILE A O 1
ATOM 717 N N . ARG A 1 96 ? -15.124 -8.126 11.836 1.00 96.56 96 ARG A N 1
ATOM 718 C CA . ARG A 1 96 ? -16.442 -7.587 11.483 1.00 96.56 96 ARG A CA 1
ATOM 719 C C . ARG A 1 96 ? -16.351 -6.136 11.028 1.00 96.56 96 ARG A C 1
ATOM 721 O O . ARG A 1 96 ? -15.412 -5.421 11.366 1.00 96.56 96 ARG A O 1
ATOM 728 N N . GLN A 1 97 ? -17.363 -5.704 10.279 1.00 94.50 97 GLN A N 1
ATOM 729 C CA . GLN A 1 97 ? -17.510 -4.310 9.864 1.00 94.50 97 GLN A CA 1
ATOM 730 C C . GLN A 1 97 ? -17.358 -3.362 11.064 1.00 94.50 97 GLN A C 1
ATOM 732 O O . GLN A 1 97 ? -18.058 -3.516 12.066 1.00 94.50 97 GLN A O 1
ATOM 737 N N . GLY A 1 98 ? -16.464 -2.376 10.941 1.00 93.12 98 GLY A N 1
ATOM 738 C CA . GLY A 1 98 ? -16.238 -1.350 11.966 1.00 93.12 98 GLY A CA 1
ATOM 739 C C . GLY A 1 98 ? -15.497 -1.847 13.212 1.00 93.12 98 GLY A C 1
ATOM 740 O O . GLY A 1 98 ? -15.370 -1.110 14.188 1.00 93.12 98 GLY A O 1
ATOM 741 N N . GLN A 1 99 ? -15.040 -3.101 13.217 1.00 95.25 99 GLN A N 1
ATOM 742 C CA . GLN A 1 99 ? -14.303 -3.668 14.336 1.00 95.25 99 GLN A CA 1
ATOM 743 C C . GLN A 1 99 ? -12.829 -3.267 14.265 1.00 95.25 99 GLN A C 1
ATOM 745 O O . GLN A 1 99 ? -12.213 -3.309 13.201 1.00 95.25 99 GLN A O 1
ATOM 750 N N . VAL A 1 100 ? -12.250 -2.959 15.425 1.00 94.25 100 VAL A N 1
ATOM 751 C CA . VAL A 1 100 ? -10.802 -2.834 15.608 1.00 94.25 100 VAL A CA 1
ATOM 752 C C . VAL A 1 100 ? -10.267 -4.149 16.169 1.00 94.25 100 VAL A C 1
ATOM 754 O O . VAL A 1 100 ? -10.700 -4.591 17.234 1.00 94.25 100 VAL A O 1
ATOM 757 N N . VAL A 1 101 ? -9.332 -4.780 15.461 1.00 94.81 101 VAL A N 1
ATOM 758 C CA . VAL A 1 101 ? -8.669 -6.020 15.882 1.00 94.81 101 VAL A CA 1
ATOM 759 C C . VAL A 1 101 ? -7.169 -5.787 15.982 1.00 94.81 101 VAL A C 1
ATOM 761 O O . VAL A 1 101 ? -6.536 -5.358 15.022 1.00 94.81 101 VAL A O 1
ATOM 764 N N . ALA A 1 102 ? -6.597 -6.102 17.143 1.00 93.25 102 ALA A N 1
ATOM 765 C CA . ALA A 1 102 ? -5.157 -6.102 17.352 1.00 93.25 102 ALA A CA 1
ATOM 766 C C . ALA A 1 102 ? -4.596 -7.521 17.179 1.00 93.25 102 ALA A C 1
ATOM 768 O O . ALA A 1 102 ? -5.024 -8.459 17.853 1.00 93.25 102 ALA A O 1
ATOM 769 N N . LEU A 1 103 ? -3.626 -7.673 16.283 1.00 92.56 103 LEU A N 1
ATOM 770 C CA . LEU A 1 103 ? -2.807 -8.864 16.122 1.00 92.56 103 LEU A CA 1
ATOM 771 C C . LEU A 1 103 ? -1.583 -8.708 17.020 1.00 92.56 103 LEU A C 1
ATOM 773 O O . LEU A 1 103 ? -0.715 -7.893 16.727 1.00 92.56 103 LEU A O 1
ATOM 777 N N . ALA A 1 104 ? -1.522 -9.492 18.094 1.00 91.00 104 ALA A N 1
ATOM 778 C CA . ALA A 1 104 ? -0.414 -9.486 19.043 1.00 91.00 104 ALA A CA 1
ATOM 779 C C . ALA A 1 104 ? 0.367 -10.804 18.978 1.00 91.00 104 ALA A C 1
ATOM 781 O O . ALA A 1 104 ? -0.208 -11.885 18.837 1.00 91.00 104 ALA A O 1
ATOM 782 N N . GLY A 1 105 ? 1.690 -10.724 19.101 1.00 88.25 105 GLY A N 1
ATOM 783 C CA . GLY A 1 105 ? 2.558 -11.900 19.100 1.00 88.25 105 GLY A CA 1
ATOM 784 C C . GLY A 1 105 ? 4.036 -11.545 18.999 1.00 88.25 105 GLY A C 1
ATOM 785 O O . GLY A 1 105 ? 4.399 -10.385 18.815 1.00 88.25 105 GLY A O 1
ATOM 786 N N . ALA A 1 106 ? 4.904 -12.554 19.094 1.00 87.12 106 ALA A N 1
ATOM 787 C CA . ALA A 1 106 ? 6.349 -12.356 18.998 1.00 87.12 106 ALA A CA 1
ATOM 788 C C . ALA A 1 106 ? 6.764 -11.664 17.682 1.00 87.12 106 ALA A C 1
ATOM 790 O O . ALA A 1 106 ? 6.080 -11.750 16.655 1.00 87.12 106 ALA A O 1
ATOM 791 N N . SER A 1 107 ? 7.907 -10.977 17.692 1.00 83.69 107 SER A N 1
ATOM 792 C CA . SER A 1 107 ? 8.489 -10.456 16.451 1.00 83.69 107 SER A CA 1
ATOM 793 C C . SER A 1 107 ? 8.764 -11.613 15.481 1.00 83.69 107 SER A C 1
ATOM 795 O O . SER A 1 107 ? 9.222 -12.681 15.886 1.00 83.69 107 SER A O 1
ATOM 797 N N . GLY A 1 108 ? 8.420 -11.425 14.205 1.00 82.75 108 GLY A N 1
ATOM 798 C CA . GLY A 1 108 ? 8.596 -12.444 13.168 1.00 82.75 108 GLY A CA 1
ATOM 799 C C . GLY A 1 108 ? 7.523 -13.540 13.099 1.00 82.75 108 GLY A C 1
ATOM 800 O O . GLY A 1 108 ? 7.617 -14.388 12.218 1.00 82.75 108 GLY A O 1
ATOM 801 N N . CYS A 1 109 ? 6.472 -13.523 13.932 1.00 86.06 109 CYS A N 1
ATOM 802 C CA . CYS A 1 109 ? 5.407 -14.542 13.873 1.00 86.06 109 CYS A CA 1
ATOM 803 C C . CYS A 1 109 ? 4.424 -14.393 12.691 1.00 86.06 109 CYS A C 1
ATOM 805 O O . CYS A 1 109 ? 3.462 -15.148 12.598 1.00 86.06 109 CYS A O 1
ATOM 807 N N . GLY A 1 110 ? 4.643 -13.423 11.795 1.00 90.19 110 GLY A N 1
ATOM 808 C CA . GLY A 1 110 ? 3.839 -13.254 10.582 1.00 90.19 110 GLY A CA 1
ATOM 809 C C . GLY A 1 110 ? 2.723 -12.207 10.653 1.00 90.19 110 GLY A C 1
ATOM 810 O O . GLY A 1 110 ? 1.927 -12.132 9.724 1.00 90.19 110 GLY A O 1
ATOM 811 N N . LYS A 1 111 ? 2.672 -11.350 11.681 1.00 92.50 111 LYS A N 1
ATOM 812 C CA . LYS A 1 111 ? 1.623 -10.315 11.826 1.00 92.50 111 LYS A CA 1
ATOM 813 C C . LYS A 1 111 ? 1.516 -9.389 10.606 1.00 92.50 111 LYS A C 1
ATOM 815 O O . LYS A 1 111 ? 0.480 -9.359 9.953 1.00 92.50 111 LYS A O 1
ATOM 820 N N . SER A 1 112 ? 2.615 -8.749 10.202 1.00 92.12 112 SER A N 1
ATOM 821 C CA . SER A 1 112 ? 2.660 -7.895 9.001 1.00 92.12 112 SER A CA 1
ATOM 822 C C . SER A 1 112 ? 2.407 -8.682 7.705 1.00 92.12 112 SER A C 1
ATOM 824 O O . SER A 1 112 ? 1.956 -8.134 6.701 1.00 92.12 112 SER A O 1
ATOM 826 N N . THR A 1 113 ? 2.612 -10.006 7.724 1.00 94.56 113 THR A N 1
ATOM 827 C CA . THR A 1 113 ? 2.281 -10.872 6.580 1.00 94.56 113 THR A CA 1
ATOM 828 C C . THR A 1 113 ? 0.772 -10.958 6.363 1.00 94.56 113 THR A C 1
ATOM 830 O O . THR A 1 113 ? 0.336 -11.005 5.216 1.00 94.56 113 THR A O 1
ATOM 833 N N . VAL A 1 114 ? -0.037 -10.881 7.425 1.00 95.19 114 VAL A N 1
ATOM 834 C CA . VAL A 1 114 ? -1.497 -10.757 7.297 1.00 95.19 114 VAL A CA 1
ATOM 835 C C . VAL A 1 114 ? -1.857 -9.498 6.504 1.00 95.19 114 VAL A C 1
ATOM 837 O O . VAL A 1 114 ? -2.631 -9.582 5.552 1.00 95.19 114 VAL A O 1
ATOM 840 N N . CYS A 1 115 ? -1.231 -8.356 6.808 1.00 94.75 115 CYS A N 1
ATOM 841 C CA . CYS A 1 115 ? -1.447 -7.110 6.067 1.00 94.75 115 CYS A CA 1
ATOM 842 C C . CYS A 1 115 ? -1.063 -7.243 4.582 1.00 94.75 115 CYS A C 1
ATOM 844 O O . CYS A 1 115 ? -1.805 -6.799 3.701 1.00 94.75 115 CYS A O 1
ATOM 846 N N . HIS A 1 116 ? 0.062 -7.901 4.280 1.00 94.81 116 HIS A N 1
ATOM 847 C CA . HIS A 1 116 ? 0.495 -8.147 2.899 1.00 94.81 116 HIS A CA 1
ATOM 848 C C . HIS A 1 116 ? -0.474 -9.040 2.109 1.00 94.81 116 HIS A C 1
ATOM 850 O O . HIS A 1 116 ? -0.669 -8.831 0.909 1.00 94.81 116 HIS A O 1
ATOM 856 N N . LEU A 1 117 ? -1.089 -10.026 2.762 1.00 96.12 117 LEU A N 1
ATOM 857 C CA . LEU A 1 117 ? -2.054 -10.915 2.118 1.00 96.12 117 LEU A CA 1
ATOM 858 C C . LEU A 1 117 ? -3.421 -10.245 1.937 1.00 96.12 117 LEU A C 1
ATOM 860 O O . LEU A 1 117 ? -4.006 -10.352 0.864 1.00 96.12 117 LEU A O 1
ATOM 864 N N . VAL A 1 118 ? -3.900 -9.478 2.924 1.00 96.56 118 VAL A N 1
ATOM 865 C CA . VAL A 1 118 ? -5.159 -8.710 2.819 1.00 96.56 118 VAL A CA 1
ATOM 866 C C . VAL A 1 118 ? -5.083 -7.653 1.709 1.00 96.56 118 VAL A C 1
ATOM 868 O O . VAL A 1 118 ? -6.050 -7.445 0.981 1.00 96.56 118 VAL A O 1
ATOM 871 N N . THR A 1 119 ? -3.917 -7.032 1.510 1.00 95.56 119 THR A N 1
ATOM 872 C CA . THR A 1 119 ? -3.661 -6.110 0.381 1.00 95.56 119 THR A CA 1
ATOM 873 C C . THR A 1 119 ? -3.367 -6.820 -0.944 1.00 95.56 119 THR A C 1
ATOM 875 O O . THR A 1 119 ? -3.118 -6.163 -1.967 1.00 95.56 119 THR A O 1
ATOM 878 N N . ARG A 1 120 ? -3.392 -8.159 -0.943 1.00 95.31 120 ARG A N 1
ATOM 879 C CA . ARG A 1 120 ? -3.109 -9.023 -2.090 1.00 95.31 120 ARG A CA 1
ATOM 880 C C . ARG A 1 120 ? -1.779 -8.670 -2.764 1.00 95.31 120 ARG A C 1
ATOM 882 O O . ARG A 1 120 ? -1.686 -8.590 -3.989 1.00 95.31 120 ARG A O 1
ATOM 889 N N . LEU A 1 121 ? -0.750 -8.360 -1.971 1.00 93.81 121 LEU A N 1
ATOM 890 C CA . LEU A 1 121 ? 0.631 -8.258 -2.465 1.00 93.81 121 LEU A CA 1
ATOM 891 C C . LEU A 1 121 ? 1.204 -9.647 -2.758 1.00 93.81 121 LEU A C 1
ATOM 893 O O . LEU A 1 121 ? 2.026 -9.801 -3.658 1.00 93.81 121 LEU A O 1
ATOM 897 N N . TYR A 1 122 ? 0.714 -10.646 -2.026 1.00 94.62 122 TYR A N 1
ATOM 898 C CA . TYR A 1 122 ? 0.965 -12.060 -2.252 1.00 94.62 122 TYR A CA 1
ATOM 899 C C . TYR A 1 122 ? -0.359 -12.828 -2.219 1.00 94.62 122 TYR A C 1
ATOM 901 O O . TYR A 1 122 ? -1.332 -12.370 -1.620 1.00 94.62 122 TYR A O 1
ATOM 909 N N . GLU A 1 123 ? -0.376 -13.995 -2.855 1.00 93.25 123 GLU A N 1
ATOM 910 C CA . GLU A 1 123 ? -1.475 -14.958 -2.755 1.00 93.25 123 GLU A CA 1
ATOM 911 C C . GLU A 1 123 ? -1.125 -16.005 -1.684 1.00 93.25 123 GLU A C 1
ATOM 913 O O . GLU A 1 123 ? 0.039 -16.423 -1.602 1.00 93.25 123 GLU A O 1
ATOM 918 N N . PRO A 1 124 ? -2.089 -16.438 -0.854 1.00 95.19 124 PRO A N 1
ATOM 919 C CA . PRO A 1 124 ? -1.867 -17.532 0.083 1.00 95.19 124 PRO A CA 1
ATOM 920 C C . PRO A 1 124 ? -1.588 -18.840 -0.676 1.00 95.19 124 PRO A C 1
ATOM 922 O O . PRO A 1 124 ? -2.115 -19.063 -1.765 1.00 95.19 124 PRO A O 1
ATOM 925 N N . SER A 1 125 ? -0.773 -19.732 -0.103 1.00 93.81 125 SER A N 1
ATOM 926 C CA . SER A 1 125 ? -0.504 -21.040 -0.720 1.00 93.81 125 SER A CA 1
ATOM 927 C C . SER A 1 125 ? -1.669 -22.015 -0.533 1.00 93.81 125 SER A C 1
ATOM 929 O O . SER A 1 125 ? -1.885 -22.885 -1.375 1.00 93.81 125 SER A O 1
ATOM 931 N N . GLN A 1 126 ? -2.423 -21.867 0.560 1.00 96.69 126 GLN A N 1
ATOM 932 C CA . GLN A 1 126 ? -3.675 -22.575 0.834 1.00 96.69 126 GLN A CA 1
ATOM 933 C C . GLN A 1 126 ? -4.619 -21.674 1.633 1.00 96.69 126 GLN A C 1
ATOM 935 O O . GLN A 1 126 ? -4.172 -20.732 2.288 1.00 96.69 126 GLN A O 1
ATOM 940 N N . GLY A 1 127 ? -5.910 -22.004 1.624 1.00 97.38 127 GLY A N 1
ATOM 941 C CA . GLY A 1 127 ? -6.947 -21.212 2.280 1.00 97.38 127 GLY A CA 1
ATOM 942 C C . GLY A 1 127 ? -7.460 -20.072 1.401 1.00 97.38 127 GLY A C 1
ATOM 943 O O . GLY A 1 127 ? -7.206 -20.029 0.197 1.00 97.38 127 GLY A O 1
ATOM 944 N N . ALA A 1 128 ? -8.224 -19.163 1.998 1.00 97.81 128 ALA A N 1
ATOM 945 C CA . ALA A 1 128 ? -8.808 -18.028 1.291 1.00 97.81 128 ALA A CA 1
ATOM 946 C C . ALA A 1 128 ? -8.913 -16.798 2.193 1.00 97.81 128 ALA A C 1
ATOM 948 O O . ALA A 1 128 ? -9.061 -16.917 3.409 1.00 97.81 128 ALA A O 1
ATOM 949 N N . ILE A 1 129 ? -8.886 -15.620 1.572 1.00 98.25 129 ILE A N 1
ATOM 950 C CA . ILE A 1 129 ? -9.210 -14.354 2.226 1.00 98.25 129 ILE A CA 1
ATOM 951 C C . ILE A 1 129 ? -10.449 -13.795 1.540 1.00 98.25 129 ILE A C 1
ATOM 953 O O . ILE A 1 129 ? -10.483 -13.679 0.313 1.00 98.25 129 ILE A O 1
ATOM 957 N N . LEU A 1 130 ? -11.477 -13.486 2.320 1.00 97.94 130 LEU A N 1
ATOM 958 C CA . LEU A 1 130 ? -12.749 -12.980 1.832 1.00 97.94 130 LEU A CA 1
ATOM 959 C C . LEU A 1 130 ? -12.975 -11.555 2.325 1.00 97.94 130 LEU A C 1
ATOM 961 O O . LEU A 1 130 ? -12.693 -11.236 3.478 1.00 97.94 130 LEU A O 1
ATOM 965 N N . LEU A 1 131 ? -13.510 -10.728 1.435 1.00 97.75 131 LEU A N 1
ATOM 966 C CA . LEU A 1 131 ? -14.009 -9.392 1.710 1.00 97.75 131 LEU A CA 1
ATOM 967 C C . LEU A 1 131 ? -15.510 -9.389 1.425 1.00 97.75 131 LEU A C 1
ATOM 969 O O . LEU A 1 131 ? -15.922 -9.630 0.290 1.00 97.75 131 LEU A O 1
ATOM 973 N N . ASP A 1 132 ? -16.317 -9.171 2.461 1.00 96.81 132 ASP A N 1
ATOM 974 C CA . ASP A 1 132 ? -17.781 -9.234 2.409 1.00 96.81 132 ASP A CA 1
ATOM 975 C C . ASP A 1 132 ? -18.292 -10.539 1.759 1.00 96.81 132 ASP A C 1
ATOM 977 O O . ASP A 1 132 ? -19.215 -10.548 0.942 1.00 96.81 132 ASP A O 1
ATOM 981 N N . GLY A 1 133 ? -17.646 -11.662 2.098 1.00 96.19 133 GLY A N 1
ATOM 982 C CA . GLY A 1 133 ? -17.963 -12.998 1.583 1.00 96.19 133 GLY A CA 1
ATOM 983 C C . GLY A 1 133 ? -17.410 -13.321 0.187 1.00 96.19 133 GLY A C 1
ATOM 984 O O . GLY A 1 133 ? -17.557 -14.456 -0.268 1.00 96.19 133 GLY A O 1
ATOM 985 N N . VAL A 1 134 ? -16.743 -12.379 -0.490 1.00 96.88 134 VAL A N 1
ATOM 986 C CA . VAL A 1 134 ? -16.138 -12.593 -1.816 1.00 96.88 134 VAL A CA 1
ATOM 987 C C . VAL A 1 134 ? -14.634 -12.805 -1.689 1.00 96.88 134 VAL A C 1
ATOM 989 O O . VAL A 1 134 ? -13.944 -12.021 -1.046 1.00 96.88 134 VAL A O 1
ATOM 992 N N . ASN A 1 135 ? -14.099 -13.854 -2.319 1.00 96.88 135 ASN A N 1
ATOM 993 C CA . ASN A 1 135 ? -12.660 -14.124 -2.289 1.00 96.88 135 ASN A CA 1
ATOM 994 C C . ASN A 1 135 ? -11.879 -13.004 -2.999 1.00 96.88 135 ASN A C 1
ATOM 996 O O . ASN A 1 135 ? -12.110 -12.742 -4.184 1.00 96.88 135 ASN A O 1
ATOM 1000 N N . ILE A 1 136 ? -10.918 -12.390 -2.303 1.00 96.19 136 ILE A N 1
ATOM 1001 C CA . ILE A 1 136 ? -10.134 -11.264 -2.828 1.00 96.19 136 ILE A CA 1
ATOM 1002 C C . ILE A 1 136 ? -9.296 -11.630 -4.060 1.00 96.19 136 ILE A C 1
ATOM 1004 O O . ILE A 1 136 ? -8.969 -10.749 -4.855 1.00 96.19 136 ILE A O 1
ATOM 1008 N N . SER A 1 137 ? -8.989 -12.917 -4.267 1.00 93.81 137 SER A N 1
ATOM 1009 C CA . SER A 1 137 ? -8.267 -13.389 -5.456 1.00 93.81 137 SER A CA 1
ATOM 1010 C C . SER A 1 137 ? -9.079 -13.230 -6.751 1.00 93.81 137 SER A C 1
ATOM 1012 O O . SER A 1 137 ? -8.510 -13.127 -7.839 1.00 93.81 137 SER A O 1
ATOM 1014 N N . SER A 1 138 ? -10.409 -13.150 -6.638 1.00 93.75 138 SER A N 1
ATOM 1015 C CA . SER A 1 138 ? -11.324 -12.915 -7.764 1.00 93.75 138 SER A CA 1
ATOM 1016 C C . SER A 1 138 ? -11.574 -11.432 -8.060 1.00 93.75 138 SER A C 1
ATOM 1018 O O . SER A 1 138 ? -12.103 -11.100 -9.121 1.00 93.75 138 SER A O 1
ATOM 1020 N N . LEU A 1 139 ? -11.190 -10.539 -7.145 1.00 94.19 139 LEU A N 1
ATOM 1021 C CA . LEU A 1 139 ? -11.427 -9.099 -7.238 1.00 94.19 139 LEU A CA 1
ATOM 1022 C C . LEU A 1 139 ? -10.279 -8.392 -7.961 1.00 94.19 139 LEU A C 1
ATOM 1024 O O . LEU A 1 139 ? -9.137 -8.845 -7.925 1.00 94.19 139 LEU A O 1
ATOM 1028 N N . SER A 1 140 ? -10.551 -7.235 -8.559 1.00 94.25 140 SER A N 1
ATOM 1029 C CA . SER A 1 140 ? -9.495 -6.347 -9.045 1.00 94.25 140 SER A CA 1
ATOM 1030 C C . SER A 1 140 ? -8.586 -5.922 -7.892 1.00 94.25 140 SER A C 1
ATOM 1032 O O . SER A 1 140 ? -9.042 -5.334 -6.910 1.00 94.25 140 SER A O 1
ATOM 1034 N N . ALA A 1 141 ? -7.280 -6.175 -8.020 1.00 94.25 141 ALA A N 1
ATOM 1035 C CA . ALA A 1 141 ? -6.316 -5.762 -7.003 1.00 94.25 141 ALA A CA 1
ATOM 1036 C C . ALA A 1 141 ? -6.230 -4.229 -6.885 1.00 94.25 141 ALA A C 1
ATOM 1038 O O . ALA A 1 141 ? -5.996 -3.714 -5.792 1.00 94.25 141 ALA A O 1
ATOM 1039 N N . HIS A 1 142 ? -6.443 -3.494 -7.983 1.00 93.38 142 HIS A N 1
ATOM 1040 C CA . HIS A 1 142 ? -6.539 -2.035 -7.949 1.00 93.38 142 HIS A CA 1
ATOM 1041 C C . HIS A 1 142 ? -7.748 -1.571 -7.127 1.00 93.38 142 HIS A C 1
ATOM 1043 O O . HIS A 1 142 ? -7.579 -0.767 -6.212 1.00 93.38 142 HIS A O 1
ATOM 1049 N N . ALA A 1 143 ? -8.939 -2.117 -7.397 1.00 93.31 143 ALA A N 1
ATOM 1050 C CA . ALA A 1 143 ? -10.147 -1.761 -6.654 1.00 93.31 143 ALA A CA 1
ATOM 1051 C C . ALA A 1 143 ? -10.025 -2.138 -5.167 1.00 93.31 143 ALA A C 1
ATOM 1053 O O . ALA A 1 143 ? -10.276 -1.305 -4.301 1.00 93.31 143 ALA A O 1
ATOM 1054 N N . LEU A 1 144 ? -9.542 -3.350 -4.869 1.00 95.94 144 LEU A N 1
ATOM 1055 C CA . LEU A 1 144 ? -9.275 -3.817 -3.505 1.00 95.94 144 LEU A CA 1
ATOM 1056 C C . LEU A 1 144 ? -8.382 -2.848 -2.726 1.00 95.94 144 LEU A C 1
ATOM 1058 O O . LEU A 1 144 ? -8.724 -2.445 -1.619 1.00 95.94 144 LEU A O 1
ATOM 1062 N N . ARG A 1 145 ? -7.253 -2.441 -3.311 1.00 95.31 145 ARG A N 1
ATOM 1063 C CA . ARG A 1 145 ? -6.305 -1.535 -2.650 1.00 95.31 145 ARG A CA 1
ATOM 1064 C C . ARG A 1 145 ? -6.819 -0.101 -2.560 1.00 95.31 145 ARG A C 1
ATOM 1066 O O . ARG A 1 145 ? -6.394 0.608 -1.665 1.00 95.31 145 ARG A O 1
ATOM 1073 N N . ALA A 1 146 ? -7.746 0.324 -3.418 1.00 92.81 146 ALA A N 1
ATOM 1074 C CA . ALA A 1 146 ? -8.411 1.619 -3.260 1.00 92.81 146 ALA A CA 1
ATOM 1075 C C . ALA A 1 146 ? -9.331 1.656 -2.023 1.00 92.81 146 ALA A C 1
ATOM 1077 O O . ALA A 1 146 ? -9.553 2.720 -1.452 1.00 92.81 146 ALA A O 1
ATOM 1078 N N . ALA A 1 147 ? -9.838 0.501 -1.579 1.00 94.75 147 ALA A N 1
ATOM 1079 C CA . ALA A 1 147 ? -10.662 0.384 -0.377 1.00 94.75 147 ALA A CA 1
ATOM 1080 C C . ALA A 1 147 ? -9.866 0.179 0.927 1.00 94.75 147 ALA A C 1
ATOM 1082 O O . ALA A 1 147 ? -10.465 0.202 2.009 1.00 94.75 147 ALA A O 1
ATOM 1083 N N . ILE A 1 148 ? -8.548 -0.029 0.840 1.00 96.50 148 ILE A N 1
ATOM 1084 C CA . ILE A 1 148 ? -7.667 -0.331 1.973 1.00 96.50 148 ILE A CA 1
ATOM 1085 C C . ILE A 1 148 ? -6.594 0.755 2.083 1.00 96.50 148 ILE A C 1
ATOM 1087 O O . ILE A 1 148 ? -5.871 1.003 1.123 1.00 96.50 148 ILE A O 1
ATOM 1091 N N . ALA A 1 149 ? -6.406 1.341 3.265 1.00 95.56 149 ALA A N 1
ATOM 1092 C CA . ALA A 1 149 ? -5.203 2.123 3.548 1.00 95.56 149 ALA A CA 1
ATOM 1093 C C . ALA A 1 149 ? -4.261 1.359 4.473 1.00 95.56 149 ALA A C 1
ATOM 1095 O O . ALA A 1 149 ? -4.696 0.652 5.382 1.00 95.56 149 ALA A O 1
ATOM 1096 N N . VAL A 1 150 ? -2.963 1.549 4.253 1.00 94.56 150 VAL A N 1
ATOM 1097 C CA . VAL A 1 150 ? -1.901 1.002 5.097 1.00 94.56 150 VAL A CA 1
ATOM 1098 C C . VAL A 1 150 ? -1.094 2.155 5.671 1.00 94.56 150 VAL A C 1
ATOM 1100 O O . VAL A 1 150 ? -0.599 2.997 4.920 1.00 94.56 150 VAL A O 1
ATOM 1103 N N . VAL A 1 151 ? -0.944 2.175 6.991 1.00 93.19 151 VAL A N 1
ATOM 1104 C CA . VAL A 1 151 ? -0.012 3.056 7.697 1.00 93.19 151 VAL A CA 1
ATOM 1105 C C . VAL A 1 151 ? 1.098 2.171 8.253 1.00 93.19 151 VAL A C 1
ATOM 1107 O O . VAL A 1 151 ? 0.884 1.421 9.203 1.00 93.19 151 VAL A O 1
ATOM 1110 N N . SER A 1 152 ? 2.260 2.211 7.603 1.00 89.06 152 SER A N 1
ATOM 1111 C CA . SER A 1 152 ? 3.429 1.411 7.968 1.00 89.06 152 SER A CA 1
ATOM 1112 C C . SER A 1 152 ? 4.242 2.050 9.096 1.00 89.06 152 SER A C 1
ATOM 1114 O O . SER A 1 152 ? 4.214 3.270 9.277 1.00 89.06 152 SER A O 1
ATOM 1116 N N . GLN A 1 153 ? 5.024 1.222 9.790 1.00 83.44 153 GLN A N 1
ATOM 1117 C CA . GLN A 1 153 ? 5.973 1.621 10.834 1.00 83.44 153 GLN A CA 1
ATOM 1118 C C . GLN A 1 153 ? 6.888 2.752 10.355 1.00 83.44 153 GLN A C 1
ATOM 1120 O O . GLN A 1 153 ? 6.985 3.799 10.996 1.00 83.44 153 GLN A O 1
ATOM 1125 N N . GLU A 1 154 ? 7.483 2.562 9.174 1.00 85.12 154 GLU A N 1
ATOM 1126 C CA . GLU A 1 154 ? 8.257 3.564 8.447 1.00 85.12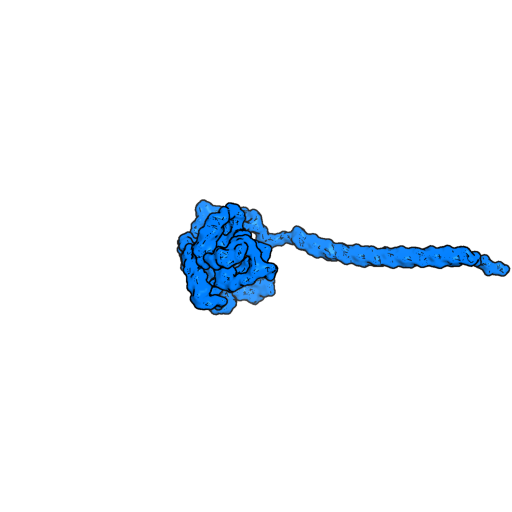 154 GLU A CA 1
ATOM 1127 C C . GLU A 1 154 ? 7.493 3.985 7.181 1.00 85.12 154 GLU A C 1
ATOM 1129 O O . GLU A 1 154 ? 7.475 3.259 6.180 1.00 85.12 154 GLU A O 1
ATOM 1134 N N . PRO A 1 155 ? 6.802 5.136 7.197 1.00 88.81 155 PRO A N 1
ATOM 1135 C CA . PRO A 1 155 ? 6.079 5.605 6.028 1.00 88.81 155 PRO A CA 1
ATOM 1136 C C . PRO A 1 155 ? 7.013 6.131 4.946 1.00 88.81 155 PRO A C 1
ATOM 1138 O O . PRO A 1 155 ? 7.904 6.948 5.196 1.00 88.81 155 PRO A O 1
ATOM 1141 N N . VAL A 1 156 ? 6.728 5.732 3.709 1.00 91.12 156 VAL A N 1
ATOM 1142 C CA . VAL A 1 156 ? 7.443 6.211 2.526 1.00 91.12 156 VAL A CA 1
ATOM 1143 C C . VAL A 1 156 ? 6.736 7.438 1.950 1.00 91.12 156 VAL A C 1
ATOM 1145 O O . VAL A 1 156 ? 5.541 7.411 1.619 1.00 91.12 156 VAL A O 1
ATOM 1148 N N . LEU A 1 157 ? 7.500 8.520 1.808 1.00 94.31 157 LEU A N 1
ATOM 1149 C CA . LEU A 1 157 ? 7.109 9.719 1.076 1.00 94.31 157 LEU A CA 1
ATOM 1150 C C . LEU A 1 157 ? 7.918 9.788 -0.218 1.00 94.31 157 LEU A C 1
ATOM 1152 O O . LEU A 1 157 ? 9.132 9.595 -0.203 1.00 94.31 157 LEU A O 1
ATOM 1156 N N . PHE A 1 158 ? 7.236 10.047 -1.327 1.00 95.06 158 PHE A N 1
ATOM 1157 C CA . PHE A 1 158 ? 7.865 10.222 -2.631 1.00 95.06 158 PHE A CA 1
ATOM 1158 C C . PHE A 1 158 ? 8.608 11.559 -2.697 1.00 95.06 158 PHE A C 1
ATOM 1160 O O . PHE A 1 158 ? 8.215 12.503 -2.005 1.00 95.06 158 PHE A O 1
ATOM 1167 N N . ASP A 1 159 ? 9.609 11.637 -3.583 1.00 95.75 159 ASP A N 1
ATOM 1168 C CA . ASP A 1 159 ? 10.314 12.866 -3.980 1.00 95.75 159 ASP A CA 1
ATOM 1169 C C . ASP A 1 159 ? 9.356 13.852 -4.684 1.00 95.75 159 ASP A C 1
ATOM 1171 O O . ASP A 1 159 ? 9.351 14.000 -5.907 1.00 95.75 159 ASP A O 1
ATOM 1175 N N . ALA A 1 160 ? 8.480 14.479 -3.904 1.00 96.06 160 ALA A N 1
ATOM 1176 C CA . ALA A 1 160 ? 7.397 15.349 -4.347 1.00 96.06 160 ALA A CA 1
ATOM 1177 C C . ALA A 1 160 ? 6.972 16.290 -3.206 1.00 96.06 160 ALA A C 1
ATOM 1179 O O . ALA A 1 160 ? 7.449 16.172 -2.076 1.00 96.06 160 ALA A O 1
ATOM 1180 N N . SER A 1 161 ? 6.051 17.219 -3.474 1.00 97.44 161 SER A N 1
ATOM 1181 C CA . SER A 1 161 ? 5.512 18.082 -2.418 1.00 97.44 161 SER A CA 1
ATOM 1182 C C . SER A 1 161 ? 4.718 17.291 -1.371 1.00 97.44 161 SER A C 1
ATOM 1184 O O . SER A 1 161 ? 4.214 16.191 -1.640 1.00 97.44 161 SER A O 1
ATOM 1186 N N . ILE A 1 162 ? 4.565 17.853 -0.170 1.00 97.75 162 ILE A N 1
ATOM 1187 C CA . ILE A 1 162 ? 3.689 17.288 0.870 1.00 97.75 162 ILE A CA 1
ATOM 1188 C C . ILE A 1 162 ? 2.252 17.160 0.340 1.00 97.75 162 ILE A C 1
ATOM 1190 O O . ILE A 1 162 ? 1.617 16.120 0.528 1.00 97.75 162 ILE A O 1
ATOM 1194 N N . LEU A 1 163 ? 1.770 18.163 -0.401 1.00 97.75 163 LEU A N 1
ATOM 1195 C CA . LEU A 1 163 ? 0.475 18.141 -1.083 1.00 97.75 163 LEU A CA 1
ATOM 1196 C C . LEU A 1 163 ? 0.320 16.918 -1.993 1.00 97.75 163 LEU A C 1
ATOM 1198 O O . LEU A 1 163 ? -0.676 16.200 -1.894 1.00 97.75 163 LEU A O 1
ATOM 1202 N N . ALA A 1 164 ? 1.300 16.668 -2.866 1.00 97.62 164 ALA A N 1
ATOM 1203 C CA . ALA A 1 164 ? 1.283 15.528 -3.780 1.00 97.62 164 ALA A CA 1
ATOM 1204 C C . ALA A 1 164 ? 1.335 14.195 -3.022 1.00 97.62 164 ALA A C 1
ATOM 1206 O O . ALA A 1 164 ? 0.630 13.249 -3.368 1.00 97.62 164 ALA A O 1
ATOM 1207 N N . ASN A 1 165 ? 2.118 14.139 -1.944 1.00 97.56 165 ASN A N 1
ATOM 1208 C CA . ASN A 1 165 ? 2.200 12.967 -1.086 1.00 97.56 165 ASN A CA 1
ATOM 1209 C C . ASN A 1 165 ? 0.870 12.651 -0.391 1.00 97.56 165 ASN A C 1
ATOM 1211 O O . ASN A 1 165 ? 0.524 11.476 -0.312 1.00 97.56 165 ASN A O 1
ATOM 1215 N N . ILE A 1 166 ? 0.118 13.644 0.093 1.00 97.56 166 ILE A N 1
ATOM 1216 C CA . ILE A 1 166 ? -1.200 13.409 0.710 1.00 97.56 166 ILE A CA 1
ATOM 1217 C C . ILE A 1 166 ? -2.240 13.044 -0.362 1.00 97.56 166 ILE A C 1
ATOM 1219 O O . ILE A 1 166 ? -2.960 12.057 -0.211 1.00 97.56 166 ILE A O 1
ATOM 1223 N N . ARG A 1 167 ? -2.265 13.772 -1.489 1.00 97.25 167 ARG A N 1
ATOM 1224 C CA . ARG A 1 167 ? -3.159 13.505 -2.636 1.00 97.25 167 ARG A CA 1
ATOM 1225 C C . ARG A 1 167 ? -2.909 12.175 -3.330 1.00 97.25 167 ARG A C 1
ATOM 1227 O O . ARG A 1 167 ? -3.745 11.750 -4.116 1.00 97.25 167 ARG A O 1
ATOM 1234 N N . TYR A 1 168 ? -1.801 11.501 -3.043 1.00 95.88 168 TYR A N 1
ATOM 1235 C CA . TYR A 1 168 ? -1.482 10.213 -3.649 1.00 95.88 168 TYR A CA 1
ATOM 1236 C C . TYR A 1 168 ? -2.621 9.184 -3.516 1.00 95.88 168 TYR A C 1
ATOM 1238 O O . TYR A 1 168 ? -2.847 8.408 -4.437 1.00 95.88 168 TYR A O 1
ATOM 1246 N N . ALA A 1 169 ? -3.372 9.208 -2.406 1.00 93.00 169 ALA A N 1
ATOM 1247 C CA . ALA A 1 169 ? -4.517 8.317 -2.196 1.00 93.00 169 ALA A CA 1
ATOM 1248 C C . ALA A 1 169 ? -5.797 8.741 -2.944 1.00 93.00 169 ALA A C 1
ATOM 1250 O O . ALA A 1 169 ? -6.651 7.903 -3.216 1.00 93.00 169 ALA A O 1
ATOM 1251 N N . ARG A 1 170 ? -5.942 10.031 -3.272 1.00 95.31 170 ARG A N 1
ATOM 1252 C CA . ARG A 1 170 ? -7.088 10.598 -3.999 1.00 95.31 170 ARG A CA 1
ATOM 1253 C C . ARG A 1 170 ? -6.614 11.796 -4.837 1.00 95.31 170 ARG A C 1
ATOM 1255 O O . ARG A 1 170 ? -6.609 12.925 -4.335 1.00 95.31 170 ARG A O 1
ATOM 1262 N N . PRO A 1 171 ? -6.160 11.567 -6.086 1.00 94.75 171 PRO A N 1
ATOM 1263 C CA . PRO A 1 171 ? -5.522 12.602 -6.907 1.00 94.75 171 PRO A CA 1
ATOM 1264 C C . PRO A 1 171 ? -6.400 13.829 -7.188 1.00 94.75 171 PRO A C 1
ATOM 1266 O O . PRO A 1 171 ? -5.887 14.928 -7.388 1.00 94.75 171 PRO A O 1
ATOM 1269 N N . ASP A 1 172 ? -7.717 13.644 -7.183 1.00 95.38 172 ASP A N 1
ATOM 1270 C CA . ASP A 1 172 ? -8.749 14.658 -7.393 1.00 95.38 172 ASP A CA 1
ATOM 1271 C C . ASP A 1 172 ? -9.118 15.445 -6.120 1.00 95.38 172 ASP A C 1
ATOM 1273 O O . ASP A 1 172 ? -9.874 16.415 -6.200 1.00 95.38 172 ASP A O 1
ATOM 1277 N N . ALA A 1 173 ? -8.567 15.093 -4.950 1.00 97.12 173 ALA A N 1
ATOM 1278 C CA . ALA A 1 173 ? -8.857 15.793 -3.702 1.00 97.12 173 ALA A CA 1
ATOM 1279 C C . ALA A 1 173 ? -8.480 17.279 -3.790 1.00 97.12 173 ALA A C 1
ATOM 1281 O O . ALA A 1 173 ? -7.369 17.649 -4.171 1.00 97.12 173 ALA A O 1
ATOM 1282 N N . THR A 1 174 ? -9.384 18.167 -3.394 1.00 97.38 174 THR A N 1
ATOM 1283 C CA . THR A 1 174 ? -9.147 19.617 -3.336 1.00 97.38 174 THR A CA 1
ATOM 1284 C C . THR A 1 174 ? -8.095 19.977 -2.281 1.00 97.38 174 THR A C 1
ATOM 1286 O O . THR A 1 174 ? -7.833 19.211 -1.354 1.00 97.38 174 THR A O 1
ATOM 1289 N N . LEU A 1 175 ? -7.496 21.169 -2.389 1.00 96.25 175 LEU A N 1
ATOM 1290 C CA . LEU A 1 175 ? -6.539 21.644 -1.381 1.00 96.25 175 LEU A CA 1
ATOM 1291 C C . LEU A 1 175 ? -7.183 21.705 0.013 1.00 96.25 175 LEU A C 1
ATOM 1293 O O . LEU A 1 175 ? -6.558 21.333 0.998 1.00 96.25 175 LEU A O 1
ATOM 1297 N N . GLN A 1 176 ? -8.455 22.100 0.084 1.00 96.88 176 GLN A N 1
ATOM 1298 C CA . GLN A 1 176 ? -9.202 22.163 1.337 1.00 96.88 176 GLN A CA 1
ATOM 1299 C C . GLN A 1 176 ? -9.374 20.779 1.981 1.00 96.88 176 GLN A C 1
ATOM 1301 O O . GLN A 1 176 ? -9.191 20.641 3.187 1.00 96.88 176 GLN A O 1
ATOM 1306 N N . GLN A 1 177 ? -9.677 19.742 1.192 1.00 97.12 177 GLN A N 1
ATOM 1307 C CA . GLN A 1 177 ? -9.753 18.364 1.697 1.00 97.12 177 GLN A CA 1
ATOM 1308 C C . GLN A 1 177 ? -8.401 17.885 2.236 1.00 97.12 177 GLN A C 1
ATOM 1310 O O . GLN A 1 177 ? -8.351 17.275 3.300 1.00 97.12 177 GLN A O 1
ATOM 1315 N N . VAL A 1 178 ? -7.305 18.221 1.549 1.00 97.50 178 VAL A N 1
ATOM 1316 C CA . VAL A 1 178 ? -5.944 17.907 2.011 1.00 97.50 178 VAL A CA 1
ATOM 1317 C C . VAL A 1 178 ? -5.621 18.621 3.324 1.00 97.50 178 VAL A C 1
ATOM 1319 O O . VAL A 1 178 ? -5.108 17.994 4.246 1.00 97.50 178 VAL A O 1
ATOM 1322 N N . GLN A 1 179 ? -5.951 19.908 3.436 1.00 97.00 179 GLN A N 1
ATOM 1323 C CA . GLN A 1 179 ? -5.728 20.691 4.655 1.00 97.00 179 GLN A CA 1
ATOM 1324 C C . GLN A 1 179 ? -6.545 20.167 5.839 1.00 97.00 179 GLN A C 1
ATOM 1326 O O . GLN A 1 179 ? -6.048 20.117 6.963 1.00 97.00 179 GLN A O 1
ATOM 1331 N N . ASN A 1 180 ? -7.791 19.754 5.598 1.00 95.69 180 ASN A N 1
ATOM 1332 C CA . ASN A 1 180 ? -8.634 19.162 6.632 1.00 95.69 180 ASN A CA 1
ATOM 1333 C C . ASN A 1 180 ? -8.062 17.827 7.117 1.00 95.69 180 ASN A C 1
ATOM 1335 O O . ASN A 1 180 ? -7.876 17.658 8.318 1.00 95.69 180 ASN A O 1
ATOM 1339 N N . ALA A 1 181 ? -7.673 16.943 6.197 1.00 95.75 181 ALA A N 1
ATOM 1340 C CA . ALA A 1 181 ? -7.050 15.674 6.551 1.00 95.75 181 ALA A CA 1
ATOM 1341 C C . ALA A 1 181 ? -5.710 15.848 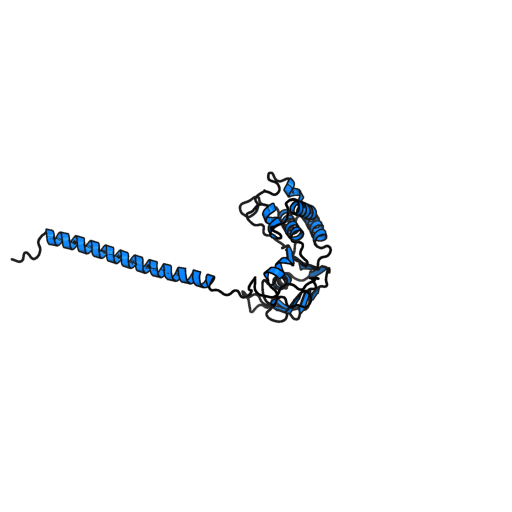7.280 1.00 95.75 181 ALA A C 1
ATOM 1343 O O . ALA A 1 181 ? -5.420 15.123 8.226 1.00 95.75 181 ALA A O 1
ATOM 1344 N N . ALA A 1 182 ? -4.898 16.831 6.885 1.00 96.69 182 ALA A N 1
ATOM 1345 C CA . ALA A 1 182 ? -3.668 17.167 7.595 1.00 96.69 182 ALA A CA 1
ATOM 1346 C C . ALA A 1 182 ? -3.947 17.655 9.025 1.00 96.69 182 ALA A C 1
ATOM 1348 O O . ALA A 1 182 ? -3.219 17.294 9.948 1.00 96.69 182 ALA A O 1
ATOM 1349 N N . ARG A 1 183 ? -5.016 18.434 9.232 1.00 95.19 183 ARG A N 1
ATOM 1350 C CA . ARG A 1 183 ? -5.435 18.883 10.565 1.00 95.19 183 ARG A CA 1
ATOM 1351 C C . ARG A 1 183 ? -5.911 17.719 11.433 1.00 95.19 183 ARG A C 1
ATOM 1353 O O . ARG A 1 183 ? -5.466 17.612 12.568 1.00 95.19 183 ARG A O 1
ATOM 1360 N N . GLU A 1 184 ? -6.749 16.839 10.889 1.00 94.38 184 GLU A N 1
ATOM 1361 C CA . GLU A 1 184 ? -7.208 15.614 11.566 1.00 94.38 184 GLU A CA 1
ATOM 1362 C C . GLU A 1 184 ? -6.043 14.667 11.896 1.00 94.38 184 GLU A C 1
ATOM 1364 O O . GLU A 1 184 ? -6.030 14.028 12.943 1.00 94.38 184 GLU A O 1
ATOM 1369 N N . ALA A 1 185 ? -5.008 14.642 11.053 1.00 95.12 185 ALA A N 1
ATOM 1370 C CA . ALA A 1 185 ? -3.789 13.880 11.295 1.00 95.12 185 ALA A CA 1
ATOM 1371 C C . ALA A 1 185 ? -2.784 14.566 12.244 1.00 95.12 185 ALA A C 1
ATOM 1373 O O . ALA A 1 185 ? -1.645 14.107 12.362 1.00 95.12 185 ALA A O 1
ATOM 1374 N N . ASN A 1 186 ? -3.144 15.687 12.883 1.00 94.75 186 ASN A N 1
ATOM 1375 C CA . ASN A 1 186 ? -2.247 16.508 13.709 1.00 94.75 186 ASN A CA 1
ATOM 1376 C C . ASN A 1 186 ? -0.960 16.963 12.981 1.00 94.75 186 ASN A C 1
ATOM 1378 O O . ASN A 1 186 ? 0.086 17.183 13.595 1.00 94.75 186 ASN A O 1
ATOM 1382 N N . ALA A 1 187 ? -1.012 17.120 11.658 1.00 95.19 187 ALA A N 1
ATOM 1383 C CA . ALA A 1 187 ? 0.111 17.518 10.811 1.00 95.19 187 ALA A CA 1
ATOM 1384 C C . ALA A 1 187 ? 0.231 19.050 10.652 1.00 95.19 187 ALA A C 1
ATOM 1386 O O . ALA A 1 187 ? 0.676 19.541 9.618 1.00 95.19 187 ALA A O 1
ATOM 1387 N N . SER A 1 188 ? -0.130 19.825 11.680 1.00 88.88 188 SER A N 1
ATOM 1388 C CA . SER A 1 188 ? -0.099 21.300 11.651 1.00 88.88 188 SER A CA 1
ATOM 1389 C C . SER A 1 188 ? 1.300 21.891 11.435 1.00 88.88 188 SER A C 1
ATOM 1391 O O . SER A 1 188 ? 1.422 23.016 10.961 1.00 88.88 188 SER A O 1
ATOM 1393 N N . PHE A 1 189 ? 2.362 21.119 11.698 1.00 94.31 189 PHE A N 1
ATOM 1394 C CA . PHE A 1 189 ? 3.744 21.509 11.391 1.00 94.31 189 PHE A CA 1
ATOM 1395 C C . PHE A 1 189 ? 3.949 21.863 9.909 1.00 94.31 189 PHE A C 1
ATOM 1397 O O . PHE A 1 189 ? 4.859 22.625 9.598 1.00 94.31 189 PHE A O 1
ATOM 1404 N N . ILE A 1 190 ? 3.118 21.331 9.000 1.00 96.88 190 ILE A N 1
ATOM 1405 C CA . ILE A 1 190 ? 3.196 21.633 7.566 1.00 96.88 190 ILE A CA 1
ATOM 1406 C C . ILE A 1 190 ? 3.044 23.140 7.337 1.00 96.88 190 ILE A C 1
ATOM 1408 O O . ILE A 1 190 ? 3.781 23.705 6.544 1.00 96.88 190 ILE A O 1
ATOM 1412 N N . GLU A 1 191 ? 2.151 23.808 8.073 1.00 94.06 191 GLU A N 1
ATOM 1413 C CA . GLU A 1 191 ? 1.907 25.255 7.954 1.00 94.06 191 GLU A CA 1
ATOM 1414 C C . GLU A 1 191 ? 3.070 26.108 8.487 1.00 94.06 191 GLU A C 1
ATOM 1416 O O . GLU A 1 191 ? 3.145 27.298 8.200 1.00 94.06 191 GLU A O 1
ATOM 1421 N N . GLN A 1 192 ? 3.985 25.506 9.252 1.00 94.06 192 GLN A N 1
ATOM 1422 C CA . GLN A 1 192 ? 5.173 26.169 9.796 1.00 94.06 192 GLN A CA 1
ATOM 1423 C C . GLN A 1 192 ? 6.383 26.067 8.856 1.00 94.06 192 GLN A C 1
ATOM 1425 O O . GLN A 1 192 ? 7.406 26.707 9.100 1.00 94.06 192 GLN A O 1
ATOM 1430 N N . LEU A 1 193 ? 6.293 25.251 7.801 1.00 95.38 193 LEU A N 1
ATOM 1431 C CA . LEU A 1 193 ? 7.341 25.134 6.791 1.00 95.38 193 LEU A CA 1
ATOM 1432 C C . LEU A 1 193 ? 7.322 26.362 5.865 1.00 95.38 193 LEU A C 1
ATOM 1434 O O . LEU A 1 193 ? 6.238 26.867 5.572 1.00 95.38 193 LEU A O 1
ATOM 1438 N N . PRO A 1 194 ? 8.482 26.811 5.345 1.00 92.75 194 PRO A N 1
ATOM 1439 C CA . PRO A 1 194 ? 8.560 27.997 4.485 1.00 92.75 194 PRO A CA 1
ATOM 1440 C C . PRO A 1 194 ? 7.611 2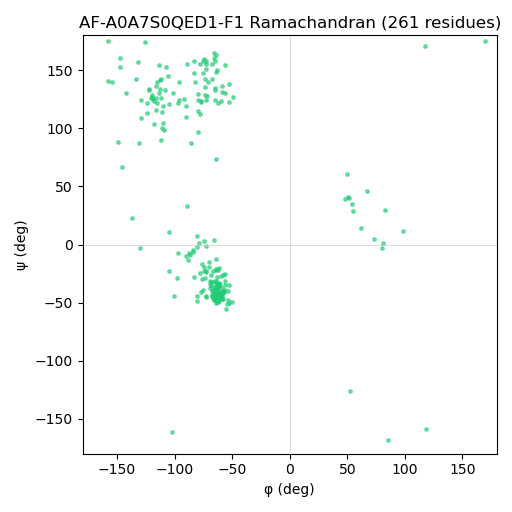7.961 3.280 1.00 92.75 194 PRO A C 1
ATOM 1442 O O . PRO A 1 194 ? 6.975 28.966 2.978 1.00 92.75 194 PRO A O 1
ATOM 1445 N N . ASP A 1 195 ? 7.475 26.789 2.652 1.00 95.81 195 ASP A N 1
ATOM 1446 C CA . ASP A 1 195 ? 6.640 26.575 1.462 1.00 95.81 195 ASP A CA 1
ATOM 1447 C C . ASP A 1 195 ? 5.334 25.828 1.787 1.00 95.81 195 ASP A C 1
ATOM 1449 O O . ASP A 1 195 ? 4.620 25.365 0.895 1.00 95.81 195 ASP A O 1
ATOM 1453 N N . GLY A 1 196 ? 5.004 25.661 3.071 1.00 96.62 196 GLY A N 1
ATOM 1454 C CA . GLY A 1 196 ? 3.777 24.998 3.498 1.00 96.62 196 GLY A CA 1
ATOM 1455 C C . GLY A 1 196 ? 3.587 23.611 2.866 1.00 96.62 196 GLY A C 1
ATOM 1456 O O . GLY A 1 196 ? 4.469 22.749 2.903 1.00 96.62 196 GLY A O 1
ATOM 1457 N N . TYR A 1 197 ? 2.433 23.413 2.225 1.00 97.19 197 TYR A N 1
ATOM 1458 C CA . TYR A 1 197 ? 2.073 22.177 1.518 1.00 97.19 197 TYR A CA 1
ATOM 1459 C C . TYR A 1 197 ? 2.866 21.940 0.223 1.00 97.19 197 TYR A C 1
ATOM 1461 O O . TYR A 1 197 ? 2.943 20.795 -0.234 1.00 97.19 197 TYR A O 1
ATOM 1469 N N . ASP A 1 198 ? 3.469 22.981 -0.351 1.00 97.25 198 ASP A N 1
ATOM 1470 C CA . ASP A 1 198 ? 4.300 22.880 -1.553 1.00 97.25 198 ASP A CA 1
ATOM 1471 C C . ASP A 1 198 ? 5.746 22.472 -1.232 1.00 97.25 198 ASP A C 1
ATOM 1473 O O . ASP A 1 198 ? 6.507 22.137 -2.140 1.00 97.25 198 ASP A O 1
ATOM 1477 N N . THR A 1 199 ? 6.101 22.391 0.057 1.00 97.31 199 THR A N 1
ATOM 1478 C CA . THR A 1 199 ? 7.411 21.915 0.516 1.00 97.31 199 THR A CA 1
ATOM 1479 C C . THR A 1 199 ? 7.748 20.553 -0.091 1.00 97.31 199 THR A C 1
ATOM 1481 O O . THR A 1 199 ? 7.015 19.578 0.097 1.00 97.31 199 THR A O 1
ATOM 1484 N N . ALA A 1 200 ? 8.884 20.472 -0.786 1.00 96.75 200 ALA A N 1
ATOM 1485 C CA . ALA A 1 200 ? 9.405 19.225 -1.334 1.00 96.75 200 ALA A CA 1
ATOM 1486 C C . ALA A 1 200 ? 9.974 18.326 -0.224 1.00 96.75 200 ALA A C 1
ATOM 1488 O O . ALA A 1 200 ? 10.821 18.749 0.567 1.00 96.75 200 ALA A O 1
ATOM 1489 N N . VAL A 1 201 ? 9.538 17.068 -0.196 1.00 95.25 201 VAL A N 1
ATOM 1490 C CA . VAL A 1 201 ? 9.993 16.023 0.737 1.00 95.25 201 VAL A CA 1
ATOM 1491 C C . VAL A 1 201 ? 10.479 14.798 -0.040 1.00 95.25 201 VAL A C 1
ATOM 1493 O O . VAL A 1 201 ? 10.373 14.767 -1.263 1.00 95.25 201 VAL A O 1
ATOM 1496 N N . GLY A 1 202 ? 11.030 13.807 0.662 1.00 89.06 202 GLY A N 1
ATOM 1497 C CA . GLY A 1 202 ? 11.585 12.582 0.076 1.00 89.06 202 GLY A CA 1
ATOM 1498 C C . GLY A 1 202 ? 13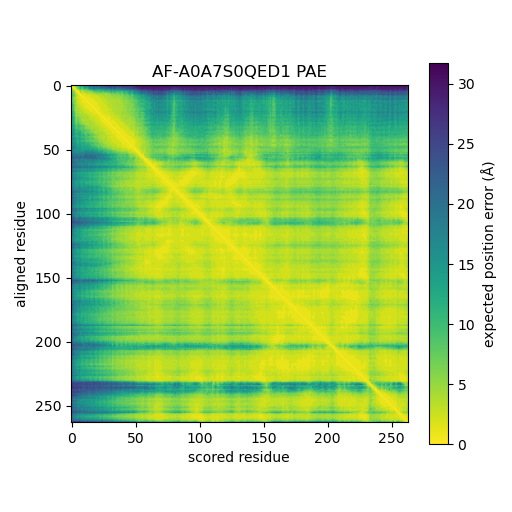.078 12.435 0.377 1.00 89.06 202 GLY A C 1
ATOM 1499 O O . GLY A 1 202 ? 13.584 13.030 1.328 1.00 89.06 202 GLY A O 1
ATOM 1500 N N . GLU A 1 203 ? 13.795 11.650 -0.420 1.00 82.81 203 GLU A N 1
ATOM 1501 C CA . GLU A 1 203 ? 15.253 11.513 -0.314 1.00 82.81 203 GLU A CA 1
ATOM 1502 C C . GLU A 1 203 ? 15.972 12.799 -0.739 1.00 82.81 203 GLU A C 1
ATOM 1504 O O . GLU A 1 203 ? 17.000 13.155 -0.163 1.00 82.81 203 GLU A O 1
ATOM 1509 N N . ARG A 1 204 ? 15.417 13.516 -1.727 1.00 81.44 204 ARG A N 1
ATOM 1510 C CA . ARG A 1 204 ? 16.019 14.734 -2.304 1.00 81.44 204 ARG A CA 1
ATOM 1511 C C . ARG A 1 204 ? 15.475 16.043 -1.726 1.00 81.44 204 ARG A C 1
ATOM 1513 O O . ARG A 1 204 ? 15.980 17.108 -2.075 1.00 81.44 204 ARG A O 1
ATOM 1520 N N . GLY A 1 205 ? 14.431 15.971 -0.901 1.00 85.12 205 GLY A N 1
ATOM 1521 C CA . GLY A 1 205 ? 13.761 17.123 -0.295 1.00 85.12 205 GLY A CA 1
ATOM 1522 C C . GLY A 1 205 ? 14.150 17.358 1.166 1.00 85.12 205 GLY A C 1
ATOM 1523 O O . GLY A 1 205 ? 15.153 16.844 1.663 1.00 85.12 205 GLY A O 1
ATOM 1524 N N . ILE A 1 206 ? 13.319 18.126 1.876 1.00 89.38 206 ILE A N 1
ATOM 1525 C CA . ILE A 1 206 ? 13.450 18.302 3.325 1.00 89.38 206 ILE A CA 1
ATOM 1526 C C . ILE A 1 206 ? 13.206 16.962 4.026 1.00 89.38 206 ILE A C 1
ATOM 1528 O O . ILE A 1 206 ? 12.238 16.249 3.741 1.00 89.38 206 ILE A O 1
ATOM 1532 N N . GLN A 1 207 ? 14.076 16.641 4.985 1.00 89.06 207 GLN A N 1
ATOM 1533 C CA . GLN A 1 207 ? 13.911 15.476 5.845 1.00 89.06 207 GLN A CA 1
ATOM 1534 C C . GLN A 1 207 ? 12.904 15.777 6.955 1.00 89.06 207 GLN A C 1
ATOM 1536 O O . GLN A 1 207 ? 13.142 16.615 7.821 1.00 89.06 207 GLN A O 1
ATOM 1541 N N . LEU A 1 208 ? 11.780 15.064 6.926 1.00 92.00 208 LEU A N 1
ATOM 1542 C CA . LEU A 1 208 ? 10.807 15.043 8.015 1.00 92.00 208 LEU A CA 1
ATOM 1543 C C . LEU A 1 208 ? 11.234 14.042 9.097 1.00 92.00 208 LEU A C 1
ATOM 1545 O O . LEU A 1 208 ? 11.797 12.987 8.784 1.00 92.00 208 LEU A O 1
ATOM 1549 N N . SER A 1 209 ? 10.914 14.331 10.359 1.00 91.19 209 SER A N 1
ATOM 1550 C CA . SER A 1 209 ? 11.070 13.360 11.450 1.00 91.19 209 SER A CA 1
ATOM 1551 C C . SER A 1 209 ? 10.152 12.143 11.253 1.00 91.19 209 SER A C 1
ATOM 1553 O O . SER A 1 209 ? 9.179 12.207 10.499 1.00 91.19 209 SER A O 1
ATOM 1555 N N . GLY A 1 210 ? 10.420 11.033 11.951 1.00 89.88 210 GLY A N 1
ATOM 1556 C CA . GLY A 1 210 ? 9.574 9.831 11.881 1.00 89.88 210 GLY A CA 1
ATOM 1557 C C . GLY A 1 210 ? 8.098 10.127 12.181 1.00 89.88 210 GLY A C 1
ATOM 1558 O O . GLY A 1 210 ? 7.224 9.790 11.383 1.00 89.88 210 GLY A O 1
ATOM 1559 N N . GLY A 1 211 ? 7.824 10.873 13.258 1.00 90.81 211 GLY A N 1
ATOM 1560 C CA . GLY A 1 211 ? 6.460 11.263 13.633 1.00 90.81 211 GLY A CA 1
ATOM 1561 C C . GLY A 1 211 ? 5.807 12.207 12.621 1.00 90.81 211 GLY A C 1
ATOM 1562 O O . GLY A 1 211 ? 4.622 12.084 12.319 1.00 90.81 211 GLY A O 1
ATOM 1563 N N . GLN A 1 212 ? 6.577 13.119 12.018 1.00 93.81 212 GLN A N 1
ATOM 1564 C CA . GLN A 1 212 ? 6.080 13.965 10.929 1.00 93.81 212 GLN A CA 1
ATOM 1565 C C . GLN A 1 212 ? 5.718 13.138 9.686 1.00 93.81 212 GLN A C 1
ATOM 1567 O O . GLN A 1 212 ? 4.641 13.343 9.125 1.00 93.81 212 GLN A O 1
ATOM 1572 N N . LYS A 1 213 ? 6.562 12.173 9.287 1.00 94.00 213 LYS A N 1
ATOM 1573 C CA . LYS A 1 213 ? 6.280 11.252 8.170 1.00 94.00 213 LYS A CA 1
ATOM 1574 C C . LYS A 1 213 ? 5.013 10.436 8.426 1.00 94.00 213 LYS A C 1
ATOM 1576 O O . LYS A 1 213 ? 4.180 10.317 7.529 1.00 94.00 213 LYS A O 1
ATOM 1581 N N . GLN A 1 214 ? 4.829 9.938 9.648 1.00 93.38 214 GLN A N 1
ATOM 1582 C CA . GLN A 1 214 ? 3.625 9.198 10.034 1.00 93.38 214 GLN A CA 1
ATOM 1583 C C . GLN A 1 214 ? 2.368 10.049 9.964 1.00 93.38 214 GLN A C 1
ATOM 1585 O O . GLN A 1 214 ? 1.396 9.624 9.350 1.00 93.38 214 GLN A O 1
ATOM 1590 N N . ARG A 1 215 ? 2.387 11.280 10.477 1.00 94.69 215 ARG A N 1
ATOM 1591 C CA . ARG A 1 215 ? 1.223 12.173 10.370 1.00 94.69 215 ARG A CA 1
ATOM 1592 C C . ARG A 1 215 ? 0.877 12.524 8.919 1.00 94.69 215 ARG A C 1
ATOM 1594 O O . ARG A 1 215 ? -0.299 12.589 8.578 1.00 94.69 215 ARG A O 1
ATOM 1601 N N . VAL A 1 216 ? 1.865 12.654 8.028 1.00 96.38 216 VAL A N 1
ATOM 1602 C CA . VAL A 1 216 ? 1.607 12.800 6.580 1.00 96.38 216 VAL A CA 1
ATOM 1603 C C . VAL A 1 216 ? 0.985 11.527 5.987 1.00 96.38 216 VAL A C 1
ATOM 1605 O O . VAL A 1 216 ? 0.070 11.615 5.169 1.00 96.38 216 VAL A O 1
ATOM 1608 N N . ALA A 1 217 ? 1.430 10.342 6.407 1.00 95.50 217 ALA A N 1
ATOM 1609 C CA . ALA A 1 217 ? 0.850 9.074 5.966 1.00 95.50 217 ALA A CA 1
ATOM 1610 C C . ALA A 1 217 ? -0.576 8.849 6.496 1.00 95.50 217 ALA A C 1
ATOM 1612 O O 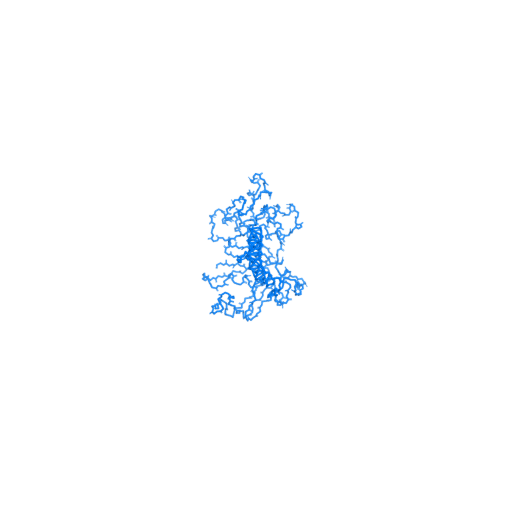. ALA A 1 217 ? -1.430 8.354 5.763 1.00 95.50 217 ALA A O 1
ATOM 1613 N N . ILE A 1 218 ? -0.866 9.281 7.725 1.00 95.44 218 ILE A N 1
ATOM 1614 C CA . ILE A 1 218 ? -2.221 9.272 8.287 1.00 95.44 218 ILE A CA 1
ATOM 1615 C C . ILE A 1 218 ? -3.108 10.260 7.523 1.00 95.44 218 ILE A C 1
ATOM 1617 O O . ILE A 1 218 ? -4.200 9.886 7.110 1.00 95.44 218 ILE A O 1
ATOM 1621 N N . ALA A 1 219 ? -2.624 11.471 7.221 1.00 96.56 219 ALA A N 1
ATOM 1622 C CA . ALA A 1 219 ? -3.356 12.418 6.375 1.00 96.56 219 ALA A CA 1
ATOM 1623 C C . ALA A 1 219 ? -3.662 11.830 4.985 1.00 96.56 219 ALA A C 1
ATOM 1625 O O . ALA A 1 219 ? -4.775 11.976 4.481 1.00 96.56 219 ALA A O 1
ATOM 1626 N N . ARG A 1 220 ? -2.703 11.111 4.379 1.00 96.31 220 ARG A N 1
ATOM 1627 C CA . ARG A 1 220 ? -2.903 10.359 3.128 1.00 96.31 220 ARG A CA 1
ATOM 1628 C C . ARG A 1 220 ? -4.012 9.309 3.275 1.00 96.31 220 ARG A C 1
ATOM 1630 O O . ARG A 1 220 ? -4.856 9.207 2.389 1.00 96.31 220 ARG A O 1
ATOM 1637 N N . ALA A 1 221 ? -4.039 8.560 4.378 1.00 95.50 221 ALA A N 1
ATOM 1638 C CA . ALA A 1 221 ? -5.096 7.585 4.652 1.00 95.50 221 ALA A CA 1
ATOM 1639 C C . ALA A 1 221 ? -6.471 8.256 4.833 1.00 95.50 221 ALA A C 1
ATOM 1641 O O . ALA A 1 221 ? -7.448 7.790 4.253 1.00 95.50 221 ALA A O 1
ATOM 1642 N N . ILE A 1 222 ? -6.544 9.380 5.556 1.00 95.38 222 ILE A N 1
ATOM 1643 C CA . ILE A 1 222 ? -7.785 10.145 5.766 1.00 95.38 222 ILE A CA 1
ATOM 1644 C C . ILE A 1 222 ? -8.343 10.663 4.434 1.00 95.38 222 ILE A C 1
ATOM 1646 O O . ILE A 1 222 ? -9.520 10.461 4.146 1.00 95.38 222 ILE A O 1
ATOM 1650 N N . VAL A 1 223 ? -7.505 11.271 3.582 1.00 95.81 223 VAL A N 1
ATOM 1651 C CA . VAL A 1 223 ? -7.930 11.752 2.250 1.00 95.81 223 VAL A CA 1
ATOM 1652 C C . VAL A 1 223 ? -8.430 10.611 1.358 1.00 95.81 223 VAL A C 1
ATOM 1654 O O . VAL A 1 223 ? -9.361 10.811 0.575 1.00 95.81 223 VAL A O 1
ATOM 1657 N N . GLY A 1 224 ? -7.821 9.427 1.466 1.00 94.56 224 GLY A N 1
ATOM 1658 C CA . GLY A 1 224 ? -8.248 8.238 0.729 1.00 94.56 224 GLY A CA 1
ATOM 1659 C C . GLY A 1 224 ? -9.651 7.758 1.109 1.00 94.56 224 GLY A C 1
ATOM 1660 O O . GLY A 1 224 ? -10.373 7.274 0.239 1.00 94.56 224 GLY A O 1
ATOM 1661 N N . ASP A 1 225 ? -10.056 7.965 2.365 1.00 93.44 225 ASP A N 1
ATOM 1662 C CA . ASP A 1 225 ? -11.299 7.464 2.968 1.00 93.44 225 ASP A CA 1
ATOM 1663 C C . ASP A 1 225 ? -11.532 5.953 2.734 1.00 93.44 225 ASP A C 1
ATOM 1665 O O . ASP A 1 225 ? -12.499 5.543 2.084 1.00 93.44 225 ASP A O 1
ATOM 1669 N N . PRO A 1 226 ? -10.618 5.094 3.217 1.00 95.12 226 PRO A N 1
ATOM 1670 C CA . PRO A 1 226 ? -10.712 3.652 3.031 1.00 95.12 226 PRO A CA 1
ATOM 1671 C C . PRO A 1 226 ? -11.825 3.048 3.900 1.00 95.12 226 PRO A C 1
ATOM 1673 O O . PRO A 1 226 ? -12.170 3.580 4.958 1.00 95.12 226 PRO A O 1
ATOM 1676 N N . ARG A 1 227 ? -12.327 1.867 3.516 1.00 95.62 227 ARG A N 1
ATOM 1677 C CA . ARG A 1 227 ? -13.206 1.052 4.380 1.00 95.62 227 ARG A CA 1
ATOM 1678 C C . ARG A 1 227 ? -12.429 0.198 5.375 1.00 95.62 227 ARG A C 1
ATOM 1680 O O . ARG A 1 227 ? -12.947 -0.110 6.447 1.00 95.62 227 ARG A O 1
ATOM 1687 N N . ILE A 1 228 ? -11.203 -0.171 5.016 1.00 97.25 228 ILE A N 1
ATOM 1688 C CA . ILE A 1 228 ? -10.315 -1.001 5.827 1.00 97.25 228 ILE A CA 1
ATOM 1689 C C . ILE A 1 228 ? -9.017 -0.239 6.080 1.00 97.25 228 ILE A C 1
ATOM 1691 O O . ILE A 1 228 ? -8.403 0.289 5.154 1.00 97.25 228 ILE A O 1
ATOM 1695 N N . LEU A 1 229 ? -8.574 -0.220 7.330 1.00 96.62 229 LEU A N 1
ATOM 1696 C CA . LEU A 1 229 ? -7.331 0.410 7.748 1.00 96.62 229 LEU A CA 1
ATOM 1697 C C . LEU A 1 229 ? -6.394 -0.641 8.349 1.00 96.62 229 LEU A C 1
ATOM 1699 O O . LEU A 1 229 ? -6.762 -1.350 9.282 1.00 96.62 229 LEU A O 1
ATOM 1703 N N . LEU A 1 230 ? -5.179 -0.735 7.819 1.00 96.00 230 LEU A N 1
ATOM 1704 C CA . LEU A 1 230 ? -4.129 -1.613 8.328 1.00 96.00 230 LEU A CA 1
ATOM 1705 C C . LEU A 1 230 ? -3.035 -0.749 8.962 1.00 96.00 230 LEU A C 1
ATOM 1707 O O . LEU A 1 230 ? -2.438 0.090 8.286 1.00 96.00 230 LEU A O 1
ATOM 1711 N N . LEU A 1 231 ? -2.785 -0.943 10.253 1.00 93.25 231 LEU A N 1
ATOM 1712 C CA . LEU A 1 231 ? -1.782 -0.222 11.031 1.00 93.25 231 LEU A CA 1
ATOM 1713 C C . LEU A 1 231 ? -0.660 -1.196 11.397 1.00 93.25 231 LEU A C 1
ATOM 1715 O O . LEU A 1 231 ? -0.902 -2.146 12.138 1.00 93.25 231 LEU A O 1
ATOM 1719 N N . ASP A 1 232 ? 0.546 -0.983 10.875 1.00 87.94 232 ASP A N 1
ATOM 1720 C CA . ASP A 1 232 ? 1.691 -1.872 11.107 1.00 87.94 232 ASP A CA 1
ATOM 1721 C C . ASP A 1 232 ? 2.723 -1.187 12.008 1.00 87.94 232 ASP A C 1
ATOM 1723 O O . ASP A 1 232 ? 3.467 -0.337 11.531 1.00 87.94 232 ASP A O 1
ATOM 1727 N N . GLU A 1 233 ? 2.718 -1.491 13.313 1.00 74.31 233 GLU A N 1
ATOM 1728 C CA . GLU A 1 233 ? 3.657 -0.954 14.319 1.00 74.31 233 GLU A CA 1
ATOM 1729 C C . GLU A 1 233 ? 3.850 0.581 14.274 1.00 74.31 233 GLU A C 1
ATOM 1731 O O . GLU A 1 233 ? 4.948 1.104 14.465 1.00 74.31 233 GLU A O 1
ATOM 1736 N N . ALA A 1 234 ? 2.775 1.336 14.036 1.00 63.72 234 ALA A N 1
ATOM 1737 C CA . ALA A 1 234 ? 2.832 2.772 13.752 1.00 63.72 234 ALA A CA 1
ATOM 1738 C C . ALA A 1 234 ? 3.323 3.674 14.913 1.00 63.72 234 ALA A C 1
ATOM 1740 O O . ALA A 1 234 ? 3.350 4.884 14.746 1.00 63.72 234 ALA A O 1
ATOM 1741 N N . THR A 1 235 ? 3.737 3.152 16.072 1.00 69.31 235 THR A N 1
ATOM 1742 C CA . THR A 1 235 ? 4.233 3.961 17.209 1.00 69.31 235 THR A CA 1
ATOM 1743 C C . THR A 1 235 ? 5.575 3.498 17.788 1.00 69.31 235 THR A C 1
ATOM 1745 O O . THR A 1 235 ? 6.126 4.172 18.654 1.00 69.31 235 THR A O 1
ATOM 1748 N N . SER A 1 236 ? 6.166 2.401 17.297 1.00 63.75 236 SER A N 1
ATOM 1749 C CA . SER A 1 236 ? 7.282 1.709 17.972 1.00 63.75 236 SER A CA 1
ATOM 1750 C C . SER A 1 236 ? 8.649 2.419 17.932 1.00 63.75 236 SER A C 1
ATOM 1752 O O . SER A 1 236 ? 9.609 1.923 18.519 1.00 63.75 236 SER A O 1
ATOM 1754 N N . ALA A 1 237 ? 8.756 3.585 17.283 1.00 67.81 237 ALA A N 1
ATOM 1755 C CA . ALA A 1 237 ? 10.021 4.300 17.064 1.00 67.81 237 ALA A CA 1
ATOM 1756 C C . ALA A 1 237 ? 9.944 5.827 17.290 1.00 67.81 237 ALA A C 1
ATOM 1758 O O . ALA A 1 237 ? 10.746 6.576 16.728 1.00 67.81 237 ALA A O 1
ATOM 1759 N N . LEU A 1 238 ? 8.974 6.309 18.074 1.00 76.75 238 LEU A N 1
ATOM 1760 C CA . LEU A 1 238 ? 8.752 7.742 18.291 1.00 76.75 238 LEU A CA 1
ATOM 1761 C C . LEU A 1 238 ? 9.168 8.232 19.680 1.00 76.75 238 LEU A C 1
ATOM 1763 O O . LEU A 1 238 ? 9.140 7.494 20.660 1.00 76.75 238 LEU A O 1
ATOM 1767 N N . ASP A 1 239 ? 9.519 9.518 19.763 1.00 84.31 239 ASP A N 1
ATOM 1768 C CA . ASP A 1 239 ? 9.570 10.229 21.039 1.00 84.31 239 ASP A CA 1
ATOM 1769 C C . ASP A 1 239 ? 8.156 10.396 21.625 1.00 84.31 239 ASP A C 1
ATOM 1771 O O . ASP A 1 239 ? 7.160 10.417 20.899 1.00 84.31 239 ASP A O 1
ATOM 1775 N N . SER A 1 240 ? 8.061 10.550 22.948 1.00 82.44 240 SER A N 1
ATOM 1776 C CA . SER A 1 240 ? 6.781 10.526 23.669 1.00 82.44 240 SER A CA 1
ATOM 1777 C C . SER A 1 240 ? 5.811 11.660 23.311 1.00 82.44 240 SER A C 1
ATOM 1779 O O . SER A 1 240 ? 4.615 11.535 23.582 1.00 82.44 240 SER A O 1
ATOM 1781 N N . GLU A 1 241 ? 6.282 12.784 22.762 1.00 84.38 241 GLU A N 1
ATOM 1782 C CA . GLU A 1 241 ? 5.398 13.863 22.301 1.00 84.38 241 GLU A CA 1
ATOM 1783 C C . GLU A 1 241 ? 4.834 13.531 20.916 1.00 84.38 241 GLU A C 1
ATOM 1785 O O . GLU A 1 241 ? 3.616 13.581 20.710 1.00 84.38 241 GLU A O 1
ATOM 1790 N N . SER A 1 242 ? 5.705 13.121 19.989 1.00 83.44 242 SER A N 1
ATOM 1791 C CA . SER A 1 242 ? 5.304 12.656 18.660 1.00 83.44 242 SER A CA 1
ATOM 1792 C C . SER A 1 242 ? 4.340 11.471 18.734 1.00 83.44 242 SER A C 1
ATOM 1794 O O . SER A 1 242 ? 3.347 11.458 18.007 1.00 83.44 242 SER A O 1
ATOM 1796 N N . GLU A 1 243 ? 4.592 10.515 19.630 1.00 86.25 243 GLU A N 1
ATOM 1797 C CA . GLU A 1 243 ? 3.763 9.325 19.829 1.00 86.25 243 GLU A CA 1
ATOM 1798 C C . GLU A 1 243 ? 2.320 9.690 20.193 1.00 86.25 243 GLU A C 1
ATOM 1800 O O . GLU A 1 243 ? 1.383 9.201 19.566 1.00 86.25 243 GLU A O 1
ATOM 1805 N N . LYS A 1 244 ? 2.118 10.619 21.138 1.00 88.38 244 LYS A N 1
ATOM 1806 C CA . LYS A 1 244 ? 0.773 11.071 21.537 1.00 88.38 244 LYS A CA 1
ATOM 1807 C C . LYS A 1 244 ? 0.006 11.695 20.377 1.00 88.38 244 LYS A C 1
ATOM 1809 O O . LYS A 1 244 ? -1.185 11.440 20.212 1.00 88.38 244 LYS A O 1
ATOM 1814 N N . LEU A 1 245 ? 0.683 12.518 19.577 1.00 89.12 245 LEU A N 1
ATOM 1815 C CA . LEU A 1 245 ? 0.063 13.191 18.436 1.00 89.12 245 LEU A CA 1
ATOM 1816 C C . LEU A 1 245 ? -0.293 12.203 17.320 1.00 89.12 245 LEU A C 1
ATOM 1818 O O . LEU A 1 245 ? -1.339 12.357 16.688 1.00 89.12 245 LEU A O 1
ATOM 1822 N N . VAL A 1 246 ? 0.557 11.198 17.091 1.00 90.06 246 VAL A N 1
ATOM 1823 C CA . VAL A 1 246 ? 0.293 10.108 16.143 1.00 90.06 246 VAL A CA 1
ATOM 1824 C C . VAL A 1 246 ? -0.850 9.226 16.633 1.00 90.06 246 VAL A C 1
ATOM 1826 O O . VAL A 1 246 ? -1.761 8.956 15.860 1.00 90.06 246 VAL A O 1
ATOM 1829 N N . GLN A 1 247 ? -0.875 8.855 17.912 1.00 88.69 247 GLN A N 1
ATOM 1830 C CA . GLN A 1 247 ? -1.951 8.051 18.490 1.00 88.69 247 GLN A CA 1
ATOM 1831 C C . GLN A 1 247 ? -3.313 8.753 18.373 1.00 88.69 247 GLN A C 1
ATOM 1833 O O . GLN A 1 247 ? -4.273 8.151 17.899 1.00 88.69 247 GLN A O 1
ATOM 1838 N N . ALA A 1 248 ? -3.388 10.045 18.706 1.00 90.19 248 ALA A N 1
ATOM 1839 C CA . ALA A 1 248 ? -4.618 10.828 18.558 1.00 90.19 248 ALA A CA 1
ATOM 1840 C C . ALA A 1 248 ? -5.080 10.935 17.088 1.00 90.19 248 ALA A C 1
ATOM 1842 O O . ALA A 1 248 ? -6.277 10.908 16.788 1.00 90.19 248 ALA A O 1
ATOM 1843 N N . ALA A 1 249 ? -4.130 11.029 16.153 1.00 90.81 249 ALA A N 1
ATOM 1844 C CA . ALA A 1 249 ? -4.420 11.013 14.722 1.00 90.81 249 ALA A CA 1
ATOM 1845 C C . ALA A 1 249 ? -4.938 9.637 14.257 1.00 90.81 249 ALA A C 1
ATOM 1847 O O . ALA A 1 249 ? -5.884 9.567 13.471 1.00 90.81 249 ALA A O 1
ATOM 1848 N N . LEU A 1 250 ? -4.357 8.545 14.770 1.00 90.50 250 LEU A N 1
ATOM 1849 C CA . LEU A 1 250 ? -4.799 7.175 14.499 1.00 90.50 250 LEU A CA 1
ATOM 1850 C C . LEU A 1 250 ? -6.225 6.936 15.003 1.00 90.50 250 LEU A C 1
ATOM 1852 O O . LEU A 1 250 ? -7.056 6.450 14.243 1.00 90.50 250 LEU A O 1
ATOM 1856 N N . GLU A 1 251 ? -6.547 7.351 16.228 1.00 89.25 251 GLU A N 1
ATOM 1857 C CA . GLU A 1 251 ? -7.902 7.233 16.788 1.00 89.25 251 GLU A CA 1
ATOM 1858 C C . GLU A 1 251 ? -8.958 7.915 15.905 1.00 89.25 251 GLU A C 1
ATOM 1860 O O . GLU A 1 251 ? -10.037 7.362 15.684 1.00 89.25 251 GLU A O 1
ATOM 1865 N N . THR A 1 252 ? -8.619 9.073 15.330 1.00 85.69 252 THR A N 1
ATOM 1866 C CA . THR A 1 252 ? -9.506 9.816 14.423 1.00 85.69 252 THR A CA 1
ATOM 1867 C C . THR A 1 252 ? -9.769 9.044 13.127 1.00 85.69 252 THR A C 1
ATOM 1869 O O . THR A 1 252 ? -10.920 8.890 12.719 1.00 85.69 252 THR A O 1
ATOM 1872 N N . VAL A 1 253 ? -8.726 8.503 12.484 1.00 88.62 253 VAL A N 1
ATOM 1873 C CA . VAL A 1 253 ? -8.892 7.735 11.235 1.00 88.62 253 VAL A CA 1
ATOM 1874 C C . VAL A 1 253 ? -9.479 6.340 11.476 1.00 88.62 253 VAL A C 1
ATOM 1876 O O . VAL A 1 253 ? -10.081 5.764 10.576 1.00 88.62 253 VAL A O 1
ATOM 1879 N N . MET A 1 254 ? -9.364 5.777 12.676 1.00 90.75 254 MET A N 1
ATOM 1880 C CA . MET A 1 254 ? -9.945 4.471 13.001 1.00 90.75 254 MET A CA 1
ATOM 1881 C C . MET A 1 254 ? -11.473 4.511 13.143 1.00 90.75 254 MET A C 1
ATOM 1883 O O . MET A 1 254 ? -12.122 3.477 12.979 1.00 90.75 254 MET A O 1
ATOM 1887 N N . ALA A 1 255 ? -12.056 5.679 13.427 1.00 87.00 255 ALA A N 1
ATOM 1888 C CA . ALA A 1 255 ? -13.496 5.824 13.602 1.00 87.00 255 ALA A CA 1
ATOM 1889 C C . ALA A 1 255 ? -14.272 5.329 12.365 1.00 87.00 255 ALA A C 1
ATOM 1891 O O . ALA A 1 255 ? -13.967 5.704 11.235 1.00 87.00 255 ALA A O 1
ATOM 1892 N N . GLU A 1 256 ? -15.278 4.478 12.601 1.00 82.81 256 GLU A N 1
ATOM 1893 C CA . GLU A 1 256 ? -16.187 3.910 11.586 1.00 82.81 256 GLU A CA 1
ATOM 1894 C C . GLU A 1 256 ? -15.535 3.027 10.501 1.00 82.81 256 GLU A C 1
ATOM 1896 O O . GLU A 1 256 ? -16.174 2.699 9.496 1.00 82.81 256 GLU A O 1
ATOM 1901 N N . ARG A 1 257 ? -14.285 2.588 10.700 1.00 93.62 257 ARG A N 1
ATOM 1902 C CA . ARG A 1 257 ? -13.558 1.718 9.761 1.00 93.62 257 ARG A CA 1
ATOM 1903 C C . ARG A 1 257 ? -13.296 0.346 10.362 1.00 93.62 257 ARG A C 1
ATOM 1905 O O . ARG A 1 257 ? -13.210 0.186 11.576 1.00 93.62 257 ARG A O 1
ATOM 1912 N N . THR A 1 258 ? -13.151 -0.660 9.506 1.00 96.94 258 THR A N 1
ATOM 1913 C CA . THR A 1 258 ? -12.606 -1.950 9.937 1.00 96.94 258 THR A CA 1
ATOM 1914 C C . THR A 1 258 ? -11.095 -1.806 10.068 1.00 96.94 258 THR A C 1
ATOM 1916 O O . THR A 1 258 ? -10.434 -1.442 9.096 1.00 96.94 258 THR A O 1
ATOM 1919 N N . VAL A 1 259 ? -10.535 -2.074 11.246 1.00 96.31 259 VAL A N 1
ATOM 1920 C CA . VAL A 1 259 ? -9.121 -1.806 11.534 1.00 96.31 259 VAL A CA 1
ATOM 1921 C C . VAL A 1 259 ? -8.397 -3.077 11.951 1.00 96.31 259 VAL A C 1
ATOM 1923 O O . VAL A 1 259 ? -8.862 -3.811 12.822 1.00 96.31 259 VAL A O 1
ATOM 1926 N N . VAL A 1 260 ? -7.217 -3.290 11.375 1.00 95.69 260 VAL A N 1
ATOM 1927 C CA . VAL A 1 260 ? -6.254 -4.301 11.820 1.00 95.69 260 VAL A CA 1
ATOM 1928 C C . VAL A 1 260 ? -5.008 -3.590 12.320 1.00 95.69 260 VAL A C 1
ATOM 1930 O O . VAL A 1 260 ? -4.385 -2.845 11.568 1.00 95.69 260 VAL A O 1
ATOM 1933 N N . VAL A 1 261 ? -4.646 -3.818 13.577 1.00 92.81 261 VAL A N 1
ATOM 1934 C CA . VAL A 1 261 ? -3.456 -3.242 14.210 1.00 92.81 261 VAL A CA 1
ATOM 1935 C C . VAL A 1 261 ? -2.452 -4.350 14.479 1.00 92.81 261 VAL A C 1
ATOM 1937 O O . VAL A 1 261 ? -2.794 -5.336 15.121 1.00 92.81 261 VAL A O 1
ATOM 1940 N N . VAL A 1 262 ? -1.219 -4.205 14.011 1.00 89.62 262 VAL A N 1
ATOM 1941 C CA . VAL A 1 262 ? -0.103 -5.082 14.372 1.00 89.62 262 VAL A CA 1
ATOM 1942 C C . VAL A 1 262 ? 0.596 -4.499 15.598 1.00 89.62 262 VAL A C 1
ATOM 1944 O O . VAL A 1 262 ? 1.079 -3.367 15.540 1.00 89.62 262 VAL A O 1
ATOM 1947 N N . ALA A 1 263 ? 0.619 -5.273 16.687 1.00 78.25 263 ALA A N 1
ATOM 1948 C CA . ALA A 1 263 ? 1.186 -4.910 17.987 1.00 78.25 263 ALA A CA 1
ATOM 1949 C C . ALA A 1 263 ? 2.190 -5.954 18.510 1.00 78.25 263 ALA A C 1
ATOM 1951 O O . ALA A 1 263 ? 2.112 -7.152 18.126 1.00 78.25 263 ALA A O 1
#

InterPro domains:
  IPR003439 ABC transporter-like, ATP-binding domain [PF00005] (88-236)
  IPR003439 ABC transporter-like, ATP-binding domain [PS50893] (70-262)
  IPR003593 AAA+ ATPase domain [SM00382] (97-263)
  IPR017871 ABC transporter-like, conserved site [PS00211] (208-222)
  IPR027417 P-loop containing nucleoside triphosphate hydrolase [G3DSA:3.40.50.300] (59-263)
  IPR027417 P-loop containing nucleoside triphosphate hydrolase [SSF52540] (62-263)
  IPR036640 ABC transporter type 1, transmembrane domain superfamily [G3DSA:1.20.1560.10] (31-58)
  IPR039421 Type 1 protein exporter [PTHR43394] (3-263)

Radius of gyration: 29.51 Å; Cα contacts (8 Å, |Δi|>4): 419; chains: 1; bounding box: 88×52×88 Å

Secondary structure (DSSP, 8-state):
----S-HHHHHHHHHHHHHHHHHHHHHHHHHHHHHHHHHHHHHHHHHHSPPPSS-SS-SBPPPSS----EEEEEEEEE-TTSTTSEEEEEEEEEE-TT-EEEE---TTSSHHHHHHHHTTSS--SEEEEEETTEEGGGB-HHHHHHTEEEE-SS----SEEHHHHHHTT-TT--HHHHHHHHHHTT-GGGGGSTTGGG-EESSSSB---HHHHHHHHHHHHHHH--SEEEEESTTTT--HHHHHHHHHHHHHHHTTSEEEEE-

Foldseek 3Di:
DDPPDDPVRVVVVVVVVVVVVVVVVVVVVVVVVVVVVVVVVVVVVCVVVDDDPADQAAAAADDPPFQF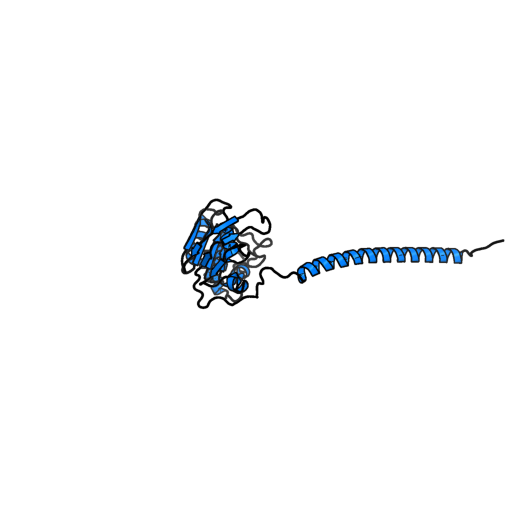WKWWAQFWDDDPVCRVDILDGGDTDTFGRLRADEDDDDPSSCQVVVVCVQLPVDDTPDTFMDGVNHTCSRHRSNNSVLQEAEQAQQAAADQFFLLCRLCVSPVPDDPVLLVVLLVLLVLCCLVVDPCRRRFGDHPPGDDDDRLNSRSSSLSSLSSSLHQEYEYHNNQVDDDPVSSVSNVSSVVSSSGRHGYYHYD

Nearest PDB structures (foldseek):
  6tej-assembly1_A  TM=8.683E-01  e=2.143E-20  Mycolicibacterium thermoresistibile
  8wi0-assembly1_A  TM=8.625E-01  e=3.196E-18  Homo sapiens
  8jxu-assembly1_A  TM=9.032E-01  e=8.293E-18  Homo sapiens
  5twv-assembly1_B  TM=8.892E-01  e=3.678E-17  Cricetus cricetus
  8jx7-assembly1_A  TM=8.995E-01  e=1.013E-16  Homo sapiens

Solvent-accessible surface area (backbone atoms only — not comparable to full-atom values): 14328 Å² total; per-residue (Å²): 132,86,80,87,67,55,74,67,58,51,52,51,51,51,52,52,51,51,52,51,52,52,50,52,51,52,51,53,50,51,51,54,50,48,55,54,46,51,58,52,49,48,60,52,48,58,58,74,71,53,79,64,95,72,53,50,78,53,57,42,77,76,66,83,82,77,64,39,28,38,37,37,40,47,28,21,34,46,51,88,92,43,64,92,50,71,50,40,79,56,43,69,48,81,42,51,58,49,35,78,46,76,46,73,66,67,89,88,63,36,61,70,52,51,56,38,45,77,58,59,77,47,78,66,77,36,61,50,48,24,51,69,85,41,54,53,88,54,28,13,44,50,58,54,43,61,37,41,33,74,41,46,58,77,50,86,60,59,79,37,27,48,47,56,52,28,29,67,59,31,79,84,61,50,72,65,55,51,53,48,23,25,53,58,14,61,35,61,67,39,74,74,39,98,54,29,52,66,33,48,24,28,90,87,37,54,82,68,53,70,50,55,39,40,16,47,42,46,12,14,37,49,55,36,62,38,44,30,39,39,36,36,45,68,59,86,86,52,56,78,67,44,34,54,44,44,49,57,18,47,58,59,63,48,60,88,17,14,32,42,34,37,86

Mean predicted aligned error: 6.83 Å